Protein AF-0000000081415679 (afdb_homodimer)

pLDDT: mean 94.72, std 7.23, range [52.69, 98.81]

Radius of gyration: 20.94 Å; Cα contacts (8 Å, |Δi|>4): 548; chains: 2; bounding box: 41×68×46 Å

InterPro domains:
  IPR000182 GNAT domain [PF00583] (28-121)
  IPR000182 GNAT domain [PS51186] (3-144)
  IPR016181 Acyl-CoA N-acyltransferase [SSF55729] (1-135)

Organism: NCBI:txid198620

Structure (mmCIF, N/CA/C/O backbone):
data_AF-0000000081415679-model_v1
#
loop_
_entity.id
_entity.type
_entity.pdbx_description
1 polymer 'GNAT family N-acetyltransferase'
#
loop_
_atom_site.group_PDB
_atom_site.id
_atom_site.type_symbol
_atom_site.label_atom_id
_atom_site.label_alt_id
_atom_site.label_comp_id
_atom_site.label_asym_id
_atom_site.label_entity_id
_atom_site.label_seq_id
_atom_site.pdbx_PDB_ins_code
_atom_site.Cartn_x
_atom_site.Cartn_y
_atom_site.Cartn_z
_atom_site.occupancy
_atom_site.B_iso_or_equiv
_atom_site.auth_seq_id
_atom_site.auth_comp_id
_atom_site.auth_asym_id
_atom_site.auth_atom_id
_atom_site.pdbx_PDB_model_num
ATOM 1 N N . MET A 1 1 ? -6.77 31.5 10.938 1 64.56 1 MET A N 1
ATOM 2 C CA . MET A 1 1 ? -5.652 31.703 10.023 1 64.56 1 MET A CA 1
ATOM 3 C C . MET A 1 1 ? -5.867 30.953 8.711 1 64.56 1 MET A C 1
ATOM 5 O O . MET A 1 1 ? -6.531 29.922 8.695 1 64.56 1 MET A O 1
ATOM 9 N N . LYS A 1 2 ? -5.703 31.703 7.555 1 80.5 2 LYS A N 1
ATOM 10 C CA . LYS A 1 2 ? -6.094 31.172 6.254 1 80.5 2 LYS A CA 1
ATOM 11 C C . LYS A 1 2 ? -4.914 30.5 5.559 1 80.5 2 LYS A C 1
ATOM 13 O O . LYS A 1 2 ? -3.811 31.047 5.527 1 80.5 2 LYS A O 1
ATOM 18 N N . TRP A 1 3 ? -4.852 29.25 5.422 1 89.12 3 TRP A N 1
ATOM 19 C CA . TRP A 1 3 ? -3.83 28.547 4.652 1 89.12 3 TRP A CA 1
ATOM 20 C C . TRP A 1 3 ? -4.285 28.328 3.213 1 89.12 3 TRP A C 1
ATOM 22 O O . TRP A 1 3 ? -5.473 28.125 2.955 1 89.12 3 TRP A O 1
ATOM 32 N N . HIS A 1 4 ? -3.359 28.609 2.332 1 93 4 HIS A N 1
ATOM 33 C CA . HIS A 1 4 ? -3.58 28.25 0.934 1 93 4 HIS A CA 1
ATOM 34 C C . HIS A 1 4 ? -2.998 26.891 0.61 1 93 4 HIS A C 1
ATOM 36 O O . HIS A 1 4 ? -1.797 26.656 0.773 1 93 4 HIS A O 1
ATOM 42 N N . ILE A 1 5 ? -3.832 26 0.176 1 96.12 5 ILE A N 1
ATOM 43 C CA . ILE A 1 5 ? -3.377 24.656 -0.128 1 96.12 5 ILE A CA 1
ATOM 44 C C . ILE A 1 5 ? -3.418 24.422 -1.637 1 96.12 5 ILE A C 1
ATOM 46 O O . ILE A 1 5 ? -4.441 24.672 -2.281 1 96.12 5 ILE A O 1
ATOM 50 N N . ARG A 1 6 ? -2.348 23.938 -2.139 1 96.25 6 ARG A N 1
ATOM 51 C CA . ARG A 1 6 ? -2.215 23.688 -3.57 1 96.25 6 ARG A CA 1
ATOM 52 C C . ARG A 1 6 ? -1.336 22.469 -3.83 1 96.25 6 ARG A C 1
ATOM 54 O O . ARG A 1 6 ? -0.616 22.016 -2.939 1 96.25 6 ARG A O 1
ATOM 61 N N . GLN A 1 7 ? -1.427 21.969 -5 1 97.62 7 GLN A N 1
ATOM 62 C CA . GLN A 1 7 ? -0.516 20.906 -5.387 1 97.62 7 GLN A CA 1
ATOM 63 C C . GLN A 1 7 ? 0.936 21.375 -5.336 1 97.62 7 GLN A C 1
ATOM 65 O O . GLN A 1 7 ? 1.252 22.469 -5.785 1 97.62 7 GLN A O 1
ATOM 70 N N . ALA A 1 8 ? 1.791 20.547 -4.852 1 97.88 8 ALA A N 1
ATOM 71 C CA . ALA A 1 8 ? 3.203 20.906 -4.727 1 97.88 8 ALA A CA 1
ATOM 72 C C . ALA A 1 8 ? 3.906 20.844 -6.082 1 97.88 8 ALA A C 1
ATOM 74 O O . ALA A 1 8 ? 3.531 20.047 -6.945 1 97.88 8 ALA A O 1
ATOM 75 N N . VAL A 1 9 ? 4.875 21.703 -6.266 1 96.75 9 VAL A N 1
ATOM 76 C CA . VAL A 1 9 ? 5.742 21.672 -7.441 1 96.75 9 VAL A CA 1
ATOM 77 C C . VAL A 1 9 ? 7.188 21.453 -7.012 1 96.75 9 VAL A C 1
ATOM 79 O O . VAL A 1 9 ? 7.504 21.516 -5.82 1 96.75 9 VAL A O 1
ATOM 82 N N . LEU A 1 10 ? 8.07 21.203 -7.965 1 96.69 10 LEU A N 1
ATOM 83 C CA . LEU A 1 10 ? 9.453 20.844 -7.672 1 96.69 10 LEU A CA 1
ATOM 84 C C . LEU A 1 10 ? 10.156 21.953 -6.898 1 96.69 10 LEU A C 1
ATOM 86 O O . LEU A 1 10 ? 11.016 21.672 -6.059 1 96.69 10 LEU A O 1
ATOM 90 N N . SER A 1 11 ? 9.781 23.156 -7.105 1 95.88 11 SER A N 1
ATOM 91 C CA . SER A 1 11 ? 10.43 24.281 -6.434 1 95.88 11 SER A CA 1
ATOM 92 C C . SER A 1 11 ? 10.055 24.328 -4.953 1 95.88 11 SER A C 1
ATOM 94 O O . SER A 1 11 ? 10.688 25.047 -4.172 1 95.88 11 SER A O 1
ATOM 96 N N . ASP A 1 12 ? 9.086 23.516 -4.508 1 96.81 12 ASP A N 1
ATOM 97 C CA . ASP A 1 12 ? 8.672 23.484 -3.109 1 96.81 12 ASP A CA 1
ATOM 98 C C . ASP A 1 12 ? 9.547 22.531 -2.305 1 96.81 12 ASP A C 1
ATOM 100 O O . ASP A 1 12 ? 9.5 22.516 -1.073 1 96.81 12 ASP A O 1
ATOM 104 N N . LEU A 1 13 ? 10.367 21.734 -2.951 1 97.69 13 LEU A N 1
ATOM 105 C CA . LEU A 1 13 ? 11.008 20.578 -2.332 1 97.69 13 LEU A CA 1
ATOM 106 C C . LEU A 1 13 ? 11.867 21.016 -1.148 1 97.69 13 LEU A C 1
ATOM 108 O O . LEU A 1 13 ? 11.773 20.438 -0.063 1 97.69 13 LEU A O 1
ATOM 112 N N . GLU A 1 14 ? 12.68 22 -1.332 1 96.62 14 GLU A N 1
ATOM 113 C CA . GLU A 1 14 ? 13.555 22.422 -0.239 1 96.62 14 GLU A CA 1
ATOM 114 C C . GLU A 1 14 ? 12.742 22.859 0.979 1 96.62 14 GLU A C 1
ATOM 116 O O . GLU A 1 14 ? 13.109 22.562 2.115 1 96.62 14 GLU A O 1
ATOM 121 N N . GLY A 1 15 ? 11.68 23.547 0.789 1 96.31 15 GLY A N 1
ATOM 122 C CA . GLY A 1 15 ? 10.789 23.922 1.875 1 96.31 15 GLY A CA 1
ATOM 123 C C . GLY A 1 15 ? 10.156 22.734 2.57 1 96.31 15 GLY A C 1
ATOM 124 O O . GLY A 1 15 ? 10.047 22.719 3.797 1 96.31 15 GLY A O 1
ATOM 125 N N . LEU A 1 16 ? 9.766 21.766 1.796 1 97.94 16 LEU A N 1
ATOM 126 C CA . LEU A 1 16 ? 9.172 20.547 2.355 1 97.94 16 LEU A CA 1
ATOM 127 C C . LEU A 1 16 ? 10.18 19.797 3.205 1 97.94 16 LEU A C 1
ATOM 129 O O . LEU A 1 16 ? 9.852 19.312 4.289 1 97.94 16 LEU A O 1
ATOM 133 N N . PHE A 1 17 ? 11.43 19.734 2.711 1 97.75 17 PHE A N 1
ATOM 134 C CA . PHE A 1 17 ? 12.484 19.062 3.461 1 97.75 17 PHE A CA 1
ATOM 135 C C . PHE A 1 17 ? 12.703 19.734 4.809 1 97.75 17 PHE A C 1
ATOM 137 O O . PHE A 1 17 ? 12.922 19.062 5.816 1 97.75 17 PHE A O 1
ATOM 144 N N . ARG A 1 18 ? 12.594 21.016 4.816 1 95.88 18 ARG A N 1
ATOM 145 C CA . ARG A 1 18 ? 12.898 21.797 6.012 1 95.88 18 ARG A CA 1
ATOM 146 C C . ARG A 1 18 ? 11.828 21.594 7.082 1 95.88 18 ARG A C 1
ATOM 148 O O . ARG A 1 18 ? 12.133 21.562 8.273 1 95.88 18 ARG A O 1
ATOM 155 N N . ILE A 1 19 ? 10.641 21.438 6.652 1 96 19 ILE A N 1
ATOM 156 C CA . ILE A 1 19 ? 9.578 21.375 7.648 1 96 19 ILE A CA 1
ATOM 157 C C . ILE A 1 19 ? 9.352 19.938 8.094 1 96 19 ILE A C 1
ATOM 159 O O . ILE A 1 19 ? 8.68 19.688 9.094 1 96 19 ILE A O 1
ATOM 163 N N . ASP A 1 20 ? 9.781 18.969 7.344 1 97.19 20 ASP A N 1
ATOM 164 C CA . ASP A 1 20 ? 9.695 17.562 7.688 1 97.19 20 ASP A CA 1
ATOM 165 C C . ASP A 1 20 ? 10.859 17.141 8.578 1 97.19 20 ASP A C 1
ATOM 167 O O . ASP A 1 20 ? 11.992 17 8.109 1 97.19 20 ASP A O 1
ATOM 171 N N . SER A 1 21 ? 10.578 16.844 9.828 1 95.31 21 SER A N 1
ATOM 172 C CA . SER A 1 21 ? 11.617 16.562 10.812 1 95.31 21 SER A CA 1
ATOM 173 C C . SER A 1 21 ? 12.406 15.312 10.445 1 95.31 21 SER A C 1
ATOM 175 O O . SER A 1 21 ? 13.57 15.172 10.836 1 95.31 21 SER A O 1
ATOM 177 N N . ILE A 1 22 ? 11.82 14.383 9.688 1 95.56 22 ILE A N 1
ATOM 178 C CA . ILE A 1 22 ? 12.508 13.164 9.273 1 95.56 22 ILE A CA 1
ATOM 179 C C . ILE A 1 22 ? 13.383 13.453 8.055 1 95.56 22 ILE A C 1
ATOM 181 O O . ILE A 1 22 ? 14.539 13.031 7.996 1 95.56 22 ILE A O 1
ATOM 185 N N . ALA A 1 23 ? 12.883 14.227 7.145 1 97.31 23 ALA A N 1
ATOM 186 C CA . ALA A 1 23 ? 13.57 14.508 5.883 1 97.31 23 ALA A CA 1
ATOM 187 C C . ALA A 1 23 ? 14.844 15.32 6.117 1 97.31 23 ALA A C 1
ATOM 189 O O . ALA A 1 23 ? 15.758 15.289 5.297 1 97.31 23 ALA A O 1
ATOM 190 N N . VAL A 1 24 ? 14.867 16.031 7.18 1 96.25 24 VAL A N 1
ATOM 191 C CA . VAL A 1 24 ? 16.031 16.844 7.508 1 96.25 24 VAL A CA 1
ATOM 192 C C . VAL A 1 24 ? 17.281 15.969 7.539 1 96.25 24 VAL A C 1
ATOM 194 O O . VAL A 1 24 ? 18.359 16.375 7.086 1 96.25 24 VAL A O 1
ATOM 197 N N . ASN A 1 25 ? 17.094 14.688 7.973 1 96.44 25 ASN A N 1
ATOM 198 C CA . ASN A 1 25 ? 18.281 13.867 8.148 1 96.44 25 ASN A CA 1
ATOM 199 C C . ASN A 1 25 ? 18.156 12.523 7.434 1 96.44 25 ASN A C 1
ATOM 201 O O . ASN A 1 25 ? 19.031 11.672 7.543 1 96.44 25 ASN A O 1
ATOM 205 N N . ASP A 1 26 ? 17.141 12.281 6.723 1 97.31 26 ASP A N 1
ATOM 206 C CA . ASP A 1 26 ? 16.906 10.977 6.113 1 97.31 26 ASP A CA 1
ATOM 207 C C . ASP A 1 26 ? 16.766 11.102 4.598 1 97.31 26 ASP A C 1
ATOM 209 O O . ASP A 1 26 ? 15.711 11.492 4.09 1 97.31 26 ASP A O 1
ATOM 213 N N . PRO A 1 27 ? 17.781 10.719 3.902 1 97.5 27 PRO A N 1
ATOM 214 C CA . PRO A 1 27 ? 17.75 10.836 2.443 1 97.5 27 PRO A CA 1
ATOM 215 C C . PRO A 1 27 ? 16.641 10 1.817 1 97.5 27 PRO A C 1
ATOM 217 O O . PRO A 1 27 ? 16.109 10.344 0.754 1 97.5 27 PRO A O 1
ATOM 220 N N . GLU A 1 28 ? 16.234 8.922 2.479 1 96.44 28 GLU A N 1
ATOM 221 C CA . GLU A 1 28 ? 15.156 8.094 1.953 1 96.44 28 GLU A CA 1
ATOM 222 C C . GLU A 1 28 ? 13.82 8.836 2.012 1 96.44 28 GLU A C 1
ATOM 224 O O . GLU A 1 28 ? 13.008 8.734 1.087 1 96.44 28 GLU A O 1
ATOM 229 N N . ARG A 1 29 ? 13.664 9.508 3.074 1 97.19 29 ARG A N 1
ATOM 230 C CA . ARG A 1 29 ? 12.461 10.336 3.197 1 97.19 29 ARG A CA 1
ATOM 231 C C . ARG A 1 29 ? 12.445 11.438 2.141 1 97.19 29 ARG A C 1
ATOM 233 O O . ARG A 1 29 ? 11.406 11.703 1.534 1 97.19 29 ARG A O 1
ATOM 240 N N . ARG A 1 30 ? 13.547 12.047 1.889 1 98.19 30 ARG A N 1
ATOM 241 C CA . ARG A 1 30 ? 13.633 13.086 0.865 1 98.19 30 ARG A CA 1
ATOM 242 C C . ARG A 1 30 ? 13.297 12.523 -0.513 1 98.19 30 ARG A C 1
ATOM 244 O O . ARG A 1 30 ? 12.531 13.125 -1.266 1 98.19 30 ARG A O 1
ATOM 251 N N . ALA A 1 31 ? 13.852 11.391 -0.81 1 97.56 31 ALA A N 1
ATOM 252 C CA . ALA A 1 31 ? 13.57 10.742 -2.088 1 97.56 31 ALA A CA 1
ATOM 253 C C . ALA A 1 31 ? 12.086 10.422 -2.223 1 97.56 31 ALA A C 1
ATOM 255 O O . ALA A 1 31 ? 11.508 10.562 -3.305 1 97.56 31 ALA A O 1
ATOM 256 N N . TRP A 1 32 ? 11.562 9.992 -1.139 1 96.75 32 TRP A N 1
ATOM 257 C CA . TRP A 1 32 ? 10.141 9.664 -1.128 1 96.75 32 TRP A CA 1
ATOM 258 C C . TRP A 1 32 ? 9.289 10.898 -1.432 1 96.75 32 TRP A C 1
ATOM 260 O O . TRP A 1 32 ? 8.375 10.836 -2.256 1 96.75 32 TRP A O 1
ATOM 270 N N . ILE A 1 33 ? 9.617 11.977 -0.811 1 98.25 33 ILE A N 1
ATOM 271 C CA . ILE A 1 33 ? 8.906 13.227 -1.021 1 98.25 33 ILE A CA 1
ATOM 272 C C . ILE A 1 33 ? 9.078 13.688 -2.469 1 98.25 33 ILE A C 1
ATOM 274 O O . ILE A 1 33 ? 8.109 14.117 -3.107 1 98.25 33 ILE A O 1
ATOM 278 N N . GLU A 1 34 ? 10.203 13.602 -2.996 1 98.44 34 GLU A N 1
ATOM 279 C CA . GLU A 1 34 ? 10.477 13.977 -4.383 1 98.44 34 GLU A CA 1
ATOM 280 C C . GLU A 1 34 ? 9.594 13.18 -5.344 1 98.44 34 GLU A C 1
ATOM 282 O O . GLU A 1 34 ? 9.023 13.742 -6.281 1 98.44 34 GLU A O 1
ATOM 287 N N . ARG A 1 35 ? 9.492 11.93 -5.078 1 96.69 35 ARG A N 1
ATOM 288 C CA . ARG A 1 35 ? 8.648 11.086 -5.918 1 96.69 35 ARG A CA 1
ATOM 289 C C . ARG A 1 35 ? 7.184 11.484 -5.805 1 96.69 35 ARG A C 1
ATOM 291 O O . ARG A 1 35 ? 6.457 11.492 -6.801 1 96.69 35 ARG A O 1
ATOM 298 N N . ALA A 1 36 ? 6.797 11.789 -4.613 1 98.06 36 ALA A N 1
ATOM 299 C CA . ALA A 1 36 ? 5.41 12.203 -4.402 1 98.06 36 ALA A CA 1
ATOM 300 C C . ALA A 1 36 ? 5.098 13.484 -5.168 1 98.06 36 ALA A C 1
ATOM 302 O O . ALA A 1 36 ? 4.031 13.609 -5.777 1 98.06 36 ALA A O 1
ATOM 303 N N . VAL A 1 37 ? 6.039 14.43 -5.172 1 98.44 37 VAL A N 1
ATOM 304 C CA . VAL A 1 37 ? 5.848 15.688 -5.883 1 98.44 37 VAL A CA 1
ATOM 305 C C . VAL A 1 37 ? 5.855 15.438 -7.391 1 98.44 37 VAL A C 1
ATOM 307 O O . VAL A 1 37 ? 4.988 15.945 -8.109 1 98.44 37 VAL A O 1
ATOM 310 N N . ASP A 1 38 ? 6.762 14.594 -7.812 1 97.56 38 ASP A N 1
ATOM 311 C CA . ASP A 1 38 ? 6.918 14.305 -9.234 1 97.56 38 ASP A CA 1
ATOM 312 C C . ASP A 1 38 ? 5.684 13.602 -9.789 1 97.56 38 ASP A C 1
ATOM 314 O O . ASP A 1 38 ? 5.297 13.82 -10.938 1 97.56 38 ASP A O 1
ATOM 318 N N . SER A 1 39 ? 5.109 12.859 -8.984 1 96.31 39 SER A N 1
ATOM 319 C CA . SER A 1 39 ? 3.955 12.086 -9.43 1 96.31 39 SER A CA 1
ATOM 320 C C . SER A 1 39 ? 2.654 12.844 -9.18 1 96.31 39 SER A C 1
ATOM 322 O O . SER A 1 39 ? 1.567 12.273 -9.289 1 96.31 39 SER A O 1
ATOM 324 N N . LEU A 1 40 ? 2.758 14.094 -8.711 1 97.75 40 LEU A N 1
ATOM 325 C CA . LEU A 1 40 ? 1.621 14.977 -8.477 1 97.75 40 LEU A CA 1
ATOM 326 C C . LEU A 1 40 ? 0.745 14.438 -7.348 1 97.75 40 LEU A C 1
ATOM 328 O O . LEU A 1 40 ? -0.48 14.57 -7.391 1 97.75 40 LEU A O 1
ATOM 332 N N . ALA A 1 41 ? 1.36 13.836 -6.352 1 98.44 41 ALA A N 1
ATOM 333 C CA . ALA A 1 41 ? 0.646 13.219 -5.238 1 98.44 41 ALA A CA 1
ATOM 334 C C . ALA A 1 41 ? 0.848 14 -3.949 1 98.44 41 ALA A C 1
ATOM 336 O O . ALA A 1 41 ? 0.517 13.523 -2.861 1 98.44 41 ALA A O 1
ATOM 337 N N . CYS A 1 42 ? 1.407 15.211 -4.066 1 98.75 42 CYS A N 1
ATOM 338 C CA . CYS A 1 42 ? 1.75 16 -2.891 1 98.75 42 CYS A CA 1
ATOM 339 C C . CYS A 1 42 ? 1.071 17.375 -2.936 1 98.75 42 CYS A C 1
ATOM 341 O O . CYS A 1 42 ? 1.087 18.047 -3.969 1 98.75 42 CYS A O 1
ATOM 343 N N . TRP A 1 43 ? 0.474 17.734 -1.849 1 98.5 43 TRP A N 1
ATOM 344 C CA . TRP A 1 43 ? -0.137 19.047 -1.672 1 98.5 43 TRP A CA 1
ATOM 345 C C . TRP A 1 43 ? 0.521 19.812 -0.524 1 98.5 43 TRP A C 1
ATOM 347 O O . TRP A 1 43 ? 0.815 19.219 0.524 1 98.5 43 TRP A O 1
ATOM 357 N N . VAL A 1 44 ? 0.719 21.078 -0.741 1 98 44 VAL A N 1
ATOM 358 C CA . VAL A 1 44 ? 1.423 21.906 0.239 1 98 44 VAL A CA 1
ATOM 359 C C . VAL A 1 44 ? 0.497 23 0.752 1 98 44 VAL A C 1
ATOM 361 O O . VAL A 1 44 ? -0.269 23.578 -0.018 1 98 44 VAL A O 1
ATOM 364 N N . ALA A 1 45 ? 0.531 23.203 2.049 1 97.25 45 ALA A N 1
ATOM 365 C CA . ALA A 1 45 ? -0.139 24.328 2.689 1 97.25 45 ALA A CA 1
ATOM 366 C C . ALA A 1 45 ? 0.833 25.484 2.926 1 97.25 45 ALA A C 1
ATOM 368 O O . ALA A 1 45 ? 1.89 25.297 3.535 1 97.25 45 ALA A O 1
ATOM 369 N N . CYS A 1 46 ? 0.432 26.672 2.477 1 95.12 46 CYS A N 1
ATOM 370 C CA . CYS A 1 46 ? 1.265 27.859 2.615 1 95.12 46 CYS A CA 1
ATOM 371 C C . CYS A 1 46 ? 0.518 28.969 3.35 1 95.12 46 CYS A C 1
ATOM 373 O O . CYS A 1 46 ? -0.712 29.031 3.299 1 95.12 46 CYS A O 1
ATOM 375 N N . GLU A 1 47 ? 1.306 29.734 4.004 1 88.88 47 GLU A N 1
ATOM 376 C CA . GLU A 1 47 ? 0.724 30.953 4.562 1 88.88 47 GLU A CA 1
ATOM 377 C C . GLU A 1 47 ? 0.2 31.875 3.461 1 88.88 47 GLU A C 1
ATOM 379 O O . GLU A 1 47 ? 0.773 31.938 2.371 1 88.88 47 GLU A O 1
ATOM 384 N N . THR A 1 48 ? -0.937 32.375 3.639 1 80.88 48 THR A N 1
ATOM 385 C CA . THR A 1 48 ? -1.568 33.25 2.658 1 80.88 48 THR A CA 1
ATOM 386 C C . THR A 1 48 ? -0.736 34.531 2.441 1 80.88 48 THR A C 1
ATOM 388 O O . THR A 1 48 ? -0.927 35.25 1.457 1 80.88 48 THR A O 1
ATOM 391 N N . SER A 1 49 ? 0.241 34.688 3.264 1 68.31 49 SER A N 1
ATOM 392 C CA . SER A 1 49 ? 1.066 35.875 3.014 1 68.31 49 SER A CA 1
ATOM 393 C C . SER A 1 49 ? 1.866 35.719 1.724 1 68.31 49 SER A C 1
ATOM 395 O O . SER A 1 49 ? 1.881 34.625 1.118 1 68.31 49 SER A O 1
ATOM 397 N N . GLU A 1 50 ? 2.41 36.719 1.245 1 60.25 50 GLU A N 1
ATOM 398 C CA . GLU A 1 50 ? 3.164 36.812 -0.001 1 60.25 50 GLU A CA 1
ATOM 399 C C . GLU A 1 50 ? 4.293 35.781 -0.049 1 60.25 50 GLU A C 1
ATOM 401 O O . GLU A 1 50 ? 4.742 35.406 -1.13 1 60.25 50 GLU A O 1
ATOM 406 N N . SER A 1 51 ? 4.637 35.281 1.082 1 62.62 51 SER A N 1
ATOM 407 C CA . SER A 1 51 ? 5.863 34.5 1.113 1 62.62 51 SER A CA 1
ATOM 408 C C . SER A 1 51 ? 5.621 33.094 0.612 1 62.62 51 SER A C 1
ATOM 410 O O . SER A 1 51 ? 6.551 32.406 0.167 1 62.62 51 SER A O 1
ATOM 412 N N . GLY A 1 52 ? 4.445 32.656 0.561 1 79.31 52 GLY A N 1
ATOM 413 C CA . GLY A 1 52 ? 4.156 31.328 0.056 1 79.31 52 GLY A CA 1
ATOM 414 C C . GLY A 1 52 ? 4.941 30.25 0.761 1 79.31 52 GLY A C 1
ATOM 415 O O . GLY A 1 52 ? 5.273 29.219 0.159 1 79.31 52 GLY A O 1
ATOM 416 N N . ILE A 1 53 ? 5.383 30.484 2.084 1 84.94 53 ILE A N 1
ATOM 417 C CA . ILE A 1 53 ? 6.23 29.562 2.834 1 84.94 53 ILE A CA 1
ATOM 418 C C . ILE A 1 53 ? 5.426 28.328 3.232 1 84.94 53 ILE A C 1
ATOM 420 O O . ILE A 1 53 ? 4.355 28.453 3.836 1 84.94 53 ILE A O 1
ATOM 424 N N . PRO A 1 54 ? 5.98 27.172 2.883 1 94.62 54 PRO A N 1
ATOM 425 C CA . PRO A 1 54 ? 5.281 25.953 3.287 1 94.62 54 PRO A CA 1
ATOM 426 C C . PRO A 1 54 ? 5.211 25.781 4.801 1 94.62 54 PRO A C 1
ATOM 428 O O . PRO A 1 54 ? 6.211 25.984 5.496 1 94.62 54 PRO A O 1
ATOM 431 N N . VAL A 1 55 ? 4.086 25.453 5.332 1 95.38 55 VAL A N 1
ATOM 432 C CA . VAL A 1 55 ? 3.93 25.234 6.766 1 95.38 55 VAL A CA 1
ATOM 433 C C . VAL A 1 55 ? 3.543 23.781 7.027 1 95.38 55 VAL A C 1
ATOM 435 O O . VAL A 1 55 ? 3.566 23.328 8.172 1 95.38 55 VAL A O 1
ATOM 438 N N . GLY A 1 56 ? 3.156 23.047 6.016 1 97.44 56 GLY A N 1
ATOM 439 C CA . GLY A 1 56 ? 2.791 21.641 6.066 1 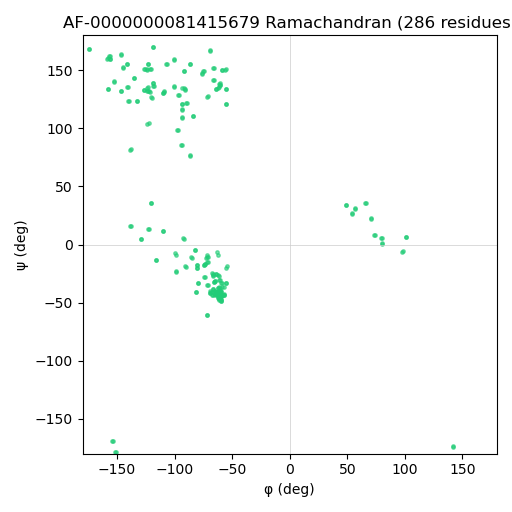97.44 56 GLY A CA 1
ATOM 440 C C . GLY A 1 56 ? 2.514 21.047 4.699 1 97.44 56 GLY A C 1
ATOM 441 O O . GLY A 1 56 ? 2.449 21.766 3.703 1 97.44 56 GLY A O 1
ATOM 442 N N . TYR A 1 57 ? 2.414 19.766 4.637 1 98.38 57 TYR A N 1
ATOM 443 C CA . TYR A 1 57 ? 2.057 19.109 3.381 1 98.38 57 TYR A CA 1
ATOM 444 C C . TYR A 1 57 ? 1.438 17.734 3.639 1 98.38 57 TYR A C 1
ATOM 446 O O . TYR A 1 57 ? 1.525 17.203 4.75 1 98.38 57 TYR A O 1
ATOM 454 N N . GLY A 1 58 ? 0.751 17.234 2.732 1 98.5 58 GLY A N 1
ATOM 455 C CA . GLY A 1 58 ? 0.149 15.906 2.717 1 98.5 58 GLY A CA 1
ATOM 456 C C . GLY A 1 58 ? 0.205 15.242 1.355 1 98.5 58 GLY A C 1
ATOM 457 O O . GLY A 1 58 ? 0.324 15.914 0.332 1 98.5 58 GLY A O 1
ATOM 458 N N . CYS A 1 59 ? 0.163 13.977 1.416 1 98.75 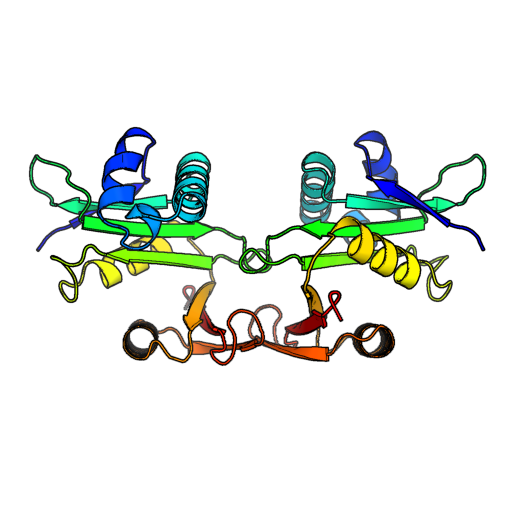59 CYS A N 1
ATOM 459 C CA . CYS A 1 59 ? 0.221 13.219 0.174 1 98.75 59 CYS A CA 1
ATOM 460 C C . CYS A 1 59 ? -1.016 12.344 0.013 1 98.75 59 CYS A C 1
ATOM 462 O O . CYS A 1 59 ? -1.638 11.945 1.002 1 98.75 59 CYS A O 1
ATOM 464 N N . LEU A 1 60 ? -1.355 12.117 -1.201 1 98.56 60 LEU A N 1
ATOM 465 C CA . LEU A 1 60 ? -2.518 11.336 -1.609 1 98.56 60 LEU A CA 1
ATOM 466 C C . LEU A 1 60 ? -2.184 10.445 -2.803 1 98.56 60 LEU A C 1
ATOM 468 O O . LEU A 1 60 ? -1.686 10.93 -3.822 1 98.56 60 LEU A O 1
ATOM 472 N N . ASP A 1 61 ? -2.396 9.133 -2.633 1 97 61 ASP A N 1
ATOM 473 C CA . ASP A 1 61 ? -2.148 8.242 -3.762 1 97 61 ASP A CA 1
ATOM 474 C C . ASP A 1 61 ? -2.998 6.98 -3.658 1 97 61 ASP A C 1
ATOM 476 O O . ASP A 1 61 ? -3.971 6.938 -2.902 1 97 61 ASP A O 1
ATOM 480 N N . LYS A 1 62 ? -2.715 6.008 -4.488 1 95.25 62 LYS A N 1
ATOM 481 C CA . LYS A 1 62 ? -3.467 4.754 -4.504 1 95.25 62 LYS A CA 1
ATOM 482 C C . LYS A 1 62 ? -2.555 3.562 -4.23 1 95.25 62 LYS A C 1
ATOM 484 O O . LYS A 1 62 ? -2.73 2.494 -4.82 1 95.25 62 LYS A O 1
ATOM 489 N N . SER A 1 63 ? -1.562 3.818 -3.35 1 94.06 63 SER A N 1
ATOM 490 C CA . SER A 1 63 ? -0.56 2.801 -3.049 1 94.06 63 SER A CA 1
ATOM 491 C C . SER A 1 63 ? -1.133 1.71 -2.15 1 94.06 63 SER A C 1
ATOM 493 O O . SER A 1 63 ? -0.545 0.635 -2.018 1 94.06 63 SER A O 1
ATOM 495 N N . PHE A 1 64 ? -2.258 2.021 -1.497 1 97.69 64 PHE A N 1
ATOM 496 C CA . PHE A 1 64 ? -2.857 1.122 -0.519 1 97.69 64 PHE A CA 1
ATOM 497 C C . PHE A 1 64 ? -3.916 0.241 -1.171 1 97.69 64 PHE A C 1
ATOM 499 O O . PHE A 1 64 ? -5.105 0.554 -1.122 1 97.69 64 PHE A O 1
ATOM 506 N N . PHE A 1 65 ? -3.535 -0.876 -1.762 1 96.44 65 PHE A N 1
ATOM 507 C CA . PHE A 1 65 ? -4.41 -1.853 -2.4 1 96.44 65 PHE A CA 1
ATOM 508 C C . PHE A 1 65 ? -5.246 -1.196 -3.492 1 96.44 65 PHE A C 1
ATOM 510 O O . PHE A 1 65 ? -6.422 -1.528 -3.666 1 96.44 65 PHE A O 1
ATOM 517 N N . GLY A 1 66 ? -4.703 -0.208 -4.094 1 93.81 66 GLY A N 1
ATOM 518 C CA . GLY A 1 66 ? -5.383 0.479 -5.184 1 93.81 66 GLY A CA 1
ATOM 519 C C . GLY A 1 66 ? -6.422 1.475 -4.703 1 93.81 66 GLY A C 1
ATOM 520 O O . GLY A 1 66 ? -7.109 2.102 -5.512 1 93.81 66 GLY A O 1
ATOM 521 N N . GLN A 1 67 ? -6.59 1.626 -3.4 1 96.62 67 GLN A N 1
ATOM 522 C CA . GLN A 1 67 ? -7.539 2.562 -2.807 1 96.62 67 GLN A CA 1
ATOM 523 C C . GLN A 1 67 ? -6.883 3.914 -2.535 1 96.62 67 GLN A C 1
ATOM 525 O O . GLN A 1 67 ? -5.664 3.994 -2.369 1 96.62 67 GLN A O 1
ATOM 530 N N . TRP A 1 68 ? -7.668 4.93 -2.619 1 97.88 68 TRP A N 1
ATOM 531 C CA . TRP A 1 68 ? -7.156 6.234 -2.211 1 97.88 68 TRP A CA 1
ATOM 532 C C . TRP A 1 68 ? -6.613 6.188 -0.786 1 97.88 68 TRP A C 1
ATOM 534 O O . TRP A 1 68 ? -7.266 5.648 0.114 1 97.88 68 TRP A O 1
ATOM 544 N N . PHE A 1 69 ? -5.473 6.73 -0.562 1 98.69 69 PHE A N 1
ATOM 545 C CA . PHE A 1 69 ? -4.734 6.605 0.689 1 98.69 69 PHE A CA 1
ATOM 546 C C . PHE A 1 69 ? -3.951 7.883 0.983 1 98.69 69 PHE A C 1
ATOM 548 O O . PHE A 1 69 ? -3.338 8.461 0.084 1 98.69 69 PHE A O 1
ATOM 555 N N . ILE A 1 70 ? -4.059 8.375 2.184 1 98.62 70 ILE A N 1
ATOM 556 C CA . ILE A 1 70 ? -3.223 9.469 2.672 1 98.62 70 ILE A CA 1
ATOM 557 C C . ILE A 1 70 ? -2.055 8.898 3.477 1 98.62 70 ILE A C 1
ATOM 559 O O . ILE A 1 70 ? -2.186 8.641 4.676 1 98.62 70 ILE A O 1
ATOM 563 N N . PRO A 1 71 ? -0.918 8.789 2.861 1 97.88 71 PRO A N 1
ATOM 564 C CA . PRO A 1 71 ? 0.208 8.133 3.527 1 97.88 71 PRO A CA 1
ATOM 565 C C . PRO A 1 71 ? 0.933 9.055 4.508 1 97.88 71 PRO A C 1
ATOM 567 O O . PRO A 1 71 ? 1.665 8.578 5.379 1 97.88 71 PRO A O 1
ATOM 570 N N . LEU A 1 72 ? 0.729 10.352 4.309 1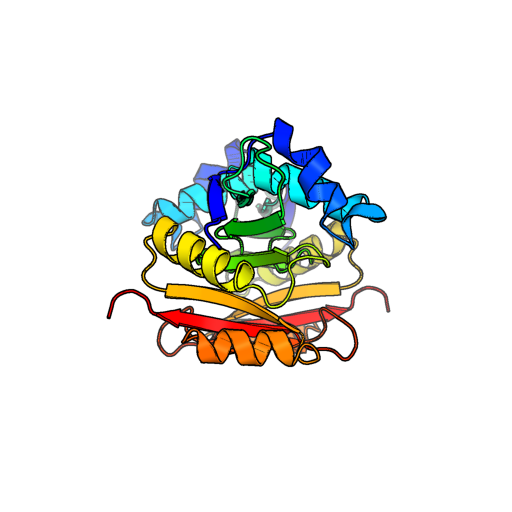 96.44 72 LEU A N 1
ATOM 571 C CA . LEU A 1 72 ? 1.561 11.25 5.098 1 96.44 72 LEU A CA 1
ATOM 572 C C . LEU A 1 72 ? 0.911 12.625 5.211 1 96.44 72 LEU A C 1
ATOM 574 O O . LEU A 1 72 ? 0.39 13.156 4.227 1 96.44 72 LEU A O 1
ATOM 578 N N . VAL A 1 73 ? 0.883 13.141 6.34 1 97.12 73 VAL A N 1
ATOM 579 C CA . VAL A 1 73 ? 0.603 14.547 6.633 1 97.12 73 VAL A CA 1
ATOM 580 C C . VAL A 1 73 ? 1.639 15.086 7.613 1 97.12 73 VAL A C 1
ATOM 582 O O . VAL A 1 73 ? 1.868 14.492 8.672 1 97.12 73 VAL A O 1
ATOM 585 N N . THR A 1 74 ? 2.268 16.109 7.203 1 97.06 74 THR A N 1
ATOM 586 C CA . THR A 1 74 ? 3.305 16.719 8.023 1 97.06 74 THR A CA 1
ATOM 587 C C . THR A 1 74 ? 3.035 18.203 8.211 1 97.06 74 THR A C 1
ATOM 589 O O . THR A 1 74 ? 2.688 18.906 7.254 1 97.06 74 THR A O 1
ATOM 592 N N . VAL A 1 75 ? 3.156 18.594 9.414 1 95.88 75 VAL A N 1
ATOM 593 C CA . VAL A 1 75 ? 3.033 20.016 9.758 1 95.88 75 VAL A CA 1
ATOM 594 C C . VAL A 1 75 ? 4.293 20.484 10.484 1 95.88 75 VAL A C 1
ATOM 596 O O . VAL A 1 75 ? 4.797 19.781 11.367 1 95.88 75 VAL A O 1
ATOM 599 N N . SER A 1 76 ? 4.762 21.625 10.07 1 95.19 76 SER A N 1
ATOM 600 C CA . SER A 1 76 ? 5.918 22.188 10.758 1 95.19 76 SER A CA 1
ATOM 601 C C . SER A 1 76 ? 5.66 22.328 12.258 1 95.19 76 SER A C 1
ATOM 603 O O . SER A 1 76 ? 4.531 22.609 12.672 1 95.19 76 SER A O 1
ATOM 605 N N . GLN A 1 77 ? 6.75 22.234 13.023 1 93.5 77 GLN A N 1
ATOM 606 C CA . GLN A 1 77 ? 6.641 22.266 14.477 1 93.5 77 GLN A CA 1
ATOM 607 C C . GLN A 1 77 ? 5.98 23.562 14.945 1 93.5 77 GLN A C 1
ATOM 609 O O . GLN A 1 77 ? 5.137 23.547 15.844 1 93.5 77 GLN A O 1
ATOM 614 N N . ALA A 1 78 ? 6.23 24.641 14.312 1 91.69 78 ALA A N 1
ATOM 615 C CA . ALA A 1 78 ? 5.766 25.969 14.703 1 91.69 78 ALA A CA 1
ATOM 616 C C . ALA A 1 78 ? 4.266 26.125 14.477 1 91.69 78 ALA A C 1
ATOM 618 O O . ALA A 1 78 ? 3.625 27 15.047 1 91.69 78 ALA A O 1
ATOM 619 N N . TYR A 1 79 ? 3.689 25.219 13.719 1 91.81 79 TYR A N 1
ATOM 620 C CA . TYR A 1 79 ? 2.297 25.406 13.32 1 91.81 79 TYR A CA 1
ATOM 621 C C . TYR A 1 79 ? 1.445 24.219 13.758 1 91.81 79 TYR A C 1
ATOM 623 O O . TYR A 1 79 ? 0.317 24.047 13.289 1 91.81 79 TYR A O 1
ATOM 631 N N . ARG A 1 80 ? 2.002 23.391 14.617 1 90.12 80 ARG A N 1
ATOM 632 C CA . ARG A 1 80 ? 1.219 22.281 15.148 1 90.12 80 ARG A CA 1
ATOM 633 C C . ARG A 1 80 ? 0.068 22.781 16.016 1 90.12 80 ARG A C 1
ATOM 635 O O . ARG A 1 80 ? 0.154 23.859 16.609 1 90.12 80 ARG A O 1
ATOM 642 N N . ARG A 1 81 ? -1.059 22.156 15.945 1 89.31 81 ARG A N 1
ATOM 643 C CA . ARG A 1 81 ? -2.27 22.469 16.703 1 89.31 81 ARG A CA 1
ATOM 644 C C . ARG A 1 81 ? -2.898 23.766 16.234 1 89.31 81 ARG A C 1
ATOM 646 O O . ARG A 1 81 ? -3.559 24.469 17.016 1 89.31 81 ARG A O 1
ATOM 653 N N . SER A 1 82 ? -2.564 24.125 14.992 1 90 82 SER A N 1
ATOM 654 C CA . SER A 1 82 ? -3.121 25.344 14.406 1 90 82 SER A CA 1
ATOM 655 C C . SER A 1 82 ? -4.297 25.031 13.484 1 90 82 SER A C 1
ATOM 657 O O . SER A 1 82 ? -4.926 25.938 12.938 1 90 82 SER A O 1
ATOM 659 N N . GLY A 1 83 ? -4.52 23.797 13.25 1 92.62 83 GLY A N 1
ATOM 660 C CA . GLY A 1 83 ? -5.609 23.391 12.383 1 92.62 83 GLY A CA 1
ATOM 661 C C . GLY A 1 83 ? -5.16 23.094 10.961 1 92.62 83 GLY A C 1
ATOM 662 O O . GLY A 1 83 ? -5.949 22.625 10.141 1 92.62 83 GLY A O 1
ATOM 663 N N . VAL A 1 84 ? -3.943 23.344 10.648 1 94.12 84 VAL A N 1
ATOM 664 C CA . VAL A 1 84 ? -3.432 23.172 9.297 1 94.12 84 VAL A CA 1
ATOM 665 C C . VAL A 1 84 ? -3.541 21.719 8.875 1 94.12 84 VAL A C 1
ATOM 667 O O . VAL A 1 84 ? -3.918 21.406 7.742 1 94.12 84 VAL A O 1
ATOM 670 N N . GLY A 1 85 ? -3.209 20.797 9.766 1 95.25 85 GLY A N 1
ATOM 671 C CA . GLY A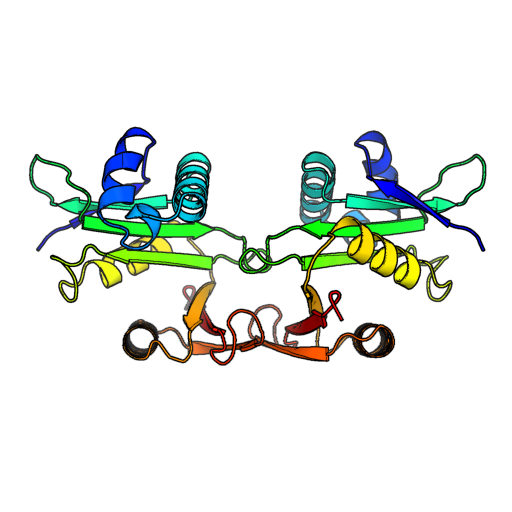 1 85 ? -3.312 19.375 9.461 1 95.25 85 GLY A CA 1
ATOM 672 C C . GLY A 1 85 ? -4.711 18.969 9.047 1 95.25 85 GLY A C 1
ATOM 673 O O . GLY A 1 85 ? -4.887 18.25 8.062 1 95.25 85 GLY A O 1
ATOM 674 N N . ARG A 1 86 ? -5.629 19.469 9.758 1 95.25 86 ARG A N 1
ATOM 675 C CA . ARG A 1 86 ? -7.027 19.188 9.453 1 95.25 86 ARG A CA 1
ATOM 676 C C . ARG A 1 86 ? -7.41 19.719 8.078 1 95.25 86 ARG A C 1
ATOM 678 O O . ARG A 1 86 ? -8.133 19.062 7.328 1 95.25 86 ARG A O 1
ATOM 685 N N . GLN A 1 87 ? -6.992 20.859 7.781 1 95.56 87 GLN A N 1
ATOM 686 C CA . GLN A 1 87 ? -7.309 21.484 6.5 1 95.56 87 GLN A CA 1
ATOM 687 C C . GLN A 1 87 ? -6.652 20.734 5.348 1 95.56 87 GLN A C 1
ATOM 689 O O . GLN A 1 87 ? -7.238 20.609 4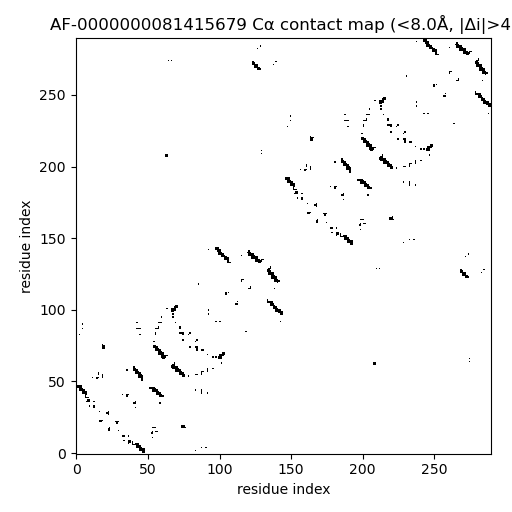.27 1 95.56 87 GLN A O 1
ATOM 694 N N . ILE A 1 88 ? -5.422 20.266 5.594 1 97 88 ILE A N 1
ATOM 695 C CA . ILE A 1 88 ? -4.742 19.469 4.574 1 97 88 ILE A CA 1
ATOM 696 C C . ILE A 1 88 ? -5.543 18.203 4.289 1 97 88 ILE A C 1
ATOM 698 O O . ILE A 1 88 ? -5.832 17.891 3.135 1 97 88 ILE A O 1
ATOM 702 N N . VAL A 1 89 ? -5.957 17.516 5.32 1 97.38 89 VAL A N 1
ATOM 703 C CA . VAL A 1 89 ? -6.711 16.281 5.168 1 97.38 89 VAL A CA 1
ATOM 704 C C . VAL A 1 89 ? -8.016 16.547 4.418 1 97.38 89 VAL A C 1
ATOM 706 O O . VAL A 1 89 ? -8.359 15.828 3.479 1 97.38 89 VAL A O 1
ATOM 709 N N . ALA A 1 90 ? -8.688 17.594 4.777 1 95.75 90 ALA A N 1
ATOM 710 C CA . ALA A 1 90 ? -9.938 17.969 4.117 1 95.75 90 ALA A CA 1
ATOM 711 C C . ALA A 1 90 ? -9.719 18.234 2.631 1 95.75 90 ALA A C 1
ATOM 713 O O . ALA A 1 90 ? -10.523 17.828 1.793 1 95.75 90 ALA A O 1
ATOM 714 N N . CYS A 1 91 ? -8.688 18.906 2.348 1 97 91 CYS A N 1
ATOM 715 C CA . CYS A 1 91 ? -8.359 19.188 0.956 1 97 91 CYS A CA 1
ATOM 716 C C . CYS A 1 91 ? -8.109 17.906 0.182 1 97 91 CYS A C 1
ATOM 718 O O . CYS A 1 91 ? -8.617 17.734 -0.928 1 97 91 CYS A O 1
ATOM 720 N N . LEU A 1 92 ? -7.301 16.984 0.788 1 98.12 92 LEU A N 1
ATOM 721 C CA . LEU A 1 92 ? -6.988 15.719 0.137 1 98.12 92 LEU A CA 1
ATOM 722 C C . LEU A 1 92 ? -8.25 14.898 -0.092 1 98.12 92 LEU A C 1
ATOM 724 O O . LEU A 1 92 ? -8.406 14.273 -1.144 1 98.12 92 LEU A O 1
ATOM 728 N N . GLU A 1 93 ? -9.164 14.93 0.817 1 97.5 93 GLU A N 1
ATOM 729 C CA . GLU A 1 93 ? -10.453 14.258 0.649 1 97.5 93 GLU A CA 1
ATOM 730 C C . GLU A 1 93 ? -11.219 14.82 -0.54 1 97.5 93 GLU A C 1
ATOM 732 O O . GLU A 1 93 ? -11.773 14.07 -1.348 1 97.5 93 GLU A O 1
ATOM 737 N N . ARG A 1 94 ? -11.234 16.047 -0.638 1 96.38 94 ARG A N 1
ATOM 738 C CA . ARG A 1 94 ? -11.984 16.719 -1.693 1 96.38 94 ARG A CA 1
ATOM 739 C C . ARG A 1 94 ? -11.383 16.438 -3.064 1 96.38 94 ARG A C 1
ATOM 741 O O . ARG A 1 94 ? -12.102 16.109 -4.008 1 96.38 94 ARG A O 1
ATOM 748 N N . VAL A 1 95 ? -10.117 16.484 -3.172 1 96.31 95 VAL A N 1
ATOM 749 C CA . VAL A 1 95 ? -9.469 16.359 -4.473 1 96.31 95 VAL A CA 1
ATOM 750 C C . VAL A 1 95 ? -9.531 14.914 -4.945 1 96.31 95 VAL A C 1
ATOM 752 O O . VAL A 1 95 ? -9.492 14.641 -6.145 1 96.31 95 VAL A O 1
ATOM 755 N N . SER A 1 96 ? -9.578 13.984 -3.994 1 96.06 96 SER A N 1
ATOM 756 C CA . SER A 1 96 ? -9.602 12.57 -4.355 1 96.06 96 SER A CA 1
ATOM 757 C C . SER A 1 96 ? -10.898 12.203 -5.07 1 96.06 96 SER A C 1
ATOM 759 O O . SER A 1 96 ? -10.953 11.219 -5.809 1 96.06 96 SER A O 1
ATOM 761 N N . CYS A 1 97 ? -11.961 12.945 -4.797 1 94.62 97 CYS A N 1
ATOM 762 C CA . CYS A 1 97 ? -13.305 12.625 -5.277 1 94.62 97 CYS A CA 1
ATOM 763 C C . CYS A 1 97 ? -13.648 11.164 -5.008 1 94.62 97 CYS A C 1
ATOM 765 O O . CYS A 1 97 ? -14.273 10.508 -5.836 1 94.62 97 CYS A O 1
ATOM 767 N N . ALA A 1 98 ? -13.18 10.633 -3.947 1 94 98 ALA A N 1
ATOM 768 C CA . ALA A 1 98 ? -13.289 9.211 -3.635 1 94 98 ALA A CA 1
ATOM 769 C C . ALA A 1 98 ? -14.602 8.906 -2.924 1 94 98 ALA A C 1
ATOM 771 O O . ALA A 1 98 ? -15.211 9.797 -2.326 1 94 98 ALA A O 1
ATOM 772 N N . GLU A 1 99 ? -15.031 7.668 -3.059 1 95.38 99 GLU A N 1
ATOM 773 C CA . GLU A 1 99 ? -16.125 7.172 -2.234 1 95.38 99 GLU A CA 1
ATOM 774 C C . GLU A 1 99 ? -15.648 6.785 -0.842 1 95.38 99 GLU A C 1
ATOM 776 O O . GLU A 1 99 ? -16.406 6.828 0.124 1 95.38 99 GLU A O 1
ATOM 781 N N . LYS A 1 100 ? -14.492 6.328 -0.781 1 97.25 100 LYS A N 1
ATOM 782 C CA . LYS A 1 100 ? -13.836 6.055 0.494 1 97.25 100 LYS A CA 1
ATOM 783 C C . LYS A 1 100 ? -12.344 6.352 0.42 1 97.25 100 LYS A C 1
ATOM 785 O O . LYS A 1 100 ? -11.734 6.258 -0.65 1 97.25 100 LYS A O 1
ATOM 790 N N . ILE A 1 101 ? -11.781 6.676 1.481 1 98.44 101 ILE A N 1
ATOM 791 C CA . ILE A 1 101 ? -10.375 7.039 1.569 1 98.44 101 ILE A CA 1
ATOM 792 C C . ILE A 1 101 ? -9.766 6.449 2.842 1 98.44 101 ILE A C 1
ATOM 794 O O . ILE A 1 101 ? -10.398 6.473 3.902 1 98.44 101 ILE A O 1
ATOM 798 N N . PHE A 1 102 ? -8.547 5.859 2.701 1 98.81 102 PHE A N 1
ATOM 799 C CA . PHE A 1 102 ? -7.863 5.219 3.82 1 98.81 102 PHE A CA 1
ATOM 800 C C . PHE A 1 102 ? -6.684 6.066 4.293 1 98.81 102 PHE A C 1
ATOM 802 O O . PHE A 1 102 ? -6.172 6.895 3.541 1 98.81 102 PHE A O 1
ATOM 809 N N . THR A 1 103 ? -6.324 5.898 5.48 1 98.69 103 THR A N 1
ATOM 810 C CA . THR A 1 103 ? -5.066 6.348 6.07 1 98.69 103 THR A CA 1
ATOM 811 C C . THR A 1 103 ? -4.656 5.434 7.223 1 98.69 103 THR A C 1
ATOM 813 O O . THR A 1 103 ? -5.266 4.383 7.441 1 98.69 103 THR A O 1
ATOM 816 N N . SER A 1 104 ? -3.52 5.797 7.844 1 98.69 104 SER A N 1
ATO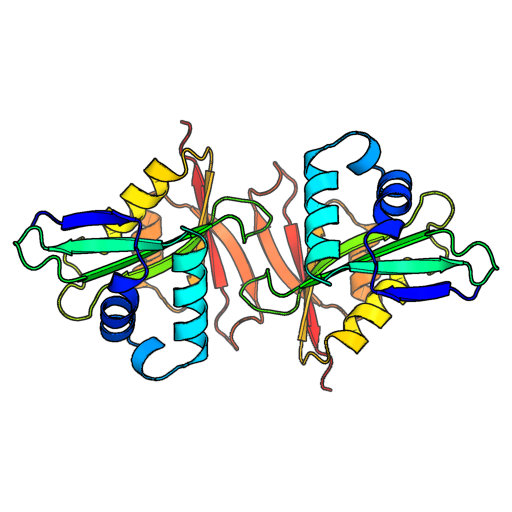M 817 C CA . SER A 1 104 ? -3.027 4.949 8.922 1 98.69 104 SER A CA 1
ATOM 818 C C . SER A 1 104 ? -2.117 5.734 9.867 1 98.69 104 SER A C 1
ATOM 820 O O . SER A 1 104 ? -1.707 6.852 9.555 1 98.69 104 SER A O 1
ATOM 822 N N . THR A 1 105 ? -1.94 5.199 10.977 1 98.06 105 THR A N 1
ATOM 823 C CA . THR A 1 105 ? -0.958 5.688 11.938 1 98.06 105 THR A CA 1
ATOM 824 C C . THR A 1 105 ? -0.571 4.59 12.922 1 98.06 105 THR A C 1
ATOM 826 O O . THR A 1 105 ? -1.319 3.631 13.117 1 98.06 105 THR A O 1
ATOM 829 N N . ASN A 1 106 ? 0.544 4.809 13.516 1 98 106 ASN A N 1
ATOM 830 C CA . ASN A 1 106 ? 0.976 3.852 14.531 1 98 106 ASN A CA 1
ATOM 831 C C . ASN A 1 106 ? 0.049 3.865 15.742 1 98 106 ASN A C 1
ATOM 833 O O . ASN A 1 106 ? -0.52 4.902 16.078 1 98 106 ASN A O 1
ATOM 837 N N . THR A 1 107 ? -0.026 2.717 16.406 1 97.75 107 THR A N 1
ATOM 838 C CA . THR A 1 107 ? -0.822 2.58 17.625 1 97.75 107 THR A CA 1
ATOM 839 C C . THR A 1 107 ? -0.343 3.555 18.688 1 97.75 107 THR A C 1
ATOM 841 O O . THR A 1 107 ? -1.147 4.082 19.469 1 97.75 107 THR A O 1
ATOM 844 N N . SER A 1 108 ? 0.944 3.838 18.703 1 97.69 108 SER A N 1
ATOM 845 C CA . SER A 1 108 ? 1.531 4.691 19.734 1 97.69 108 SER A CA 1
ATOM 846 C C . SER A 1 108 ? 1.171 6.156 19.516 1 97.69 108 SER A C 1
ATOM 848 O O . SER A 1 108 ? 1.334 6.984 20.406 1 97.69 108 SER A O 1
ATOM 850 N N . ASN A 1 109 ? 0.729 6.457 18.344 1 95.69 109 ASN A N 1
ATOM 851 C CA . ASN A 1 109 ? 0.444 7.848 18 1 95.69 109 ASN A CA 1
ATOM 852 C C . ASN A 1 109 ? -0.972 8.242 18.406 1 95.69 109 ASN A C 1
ATOM 854 O O . ASN A 1 109 ? -1.828 8.469 17.547 1 95.69 109 ASN A O 1
ATOM 858 N N . ALA A 1 110 ? -1.197 8.477 19.656 1 95.62 110 ALA A N 1
ATOM 859 C CA . ALA A 1 110 ? -2.518 8.719 20.234 1 95.62 110 ALA A CA 1
ATOM 860 C C . ALA A 1 110 ? -3.123 10.008 19.688 1 95.62 110 ALA A C 1
ATOM 862 O O . ALA A 1 110 ? -4.301 10.039 19.328 1 95.62 110 ALA A O 1
ATOM 863 N N . PRO A 1 111 ? -2.338 11.047 19.594 1 91.12 111 PRO A N 1
ATOM 864 C CA . PRO A 1 111 ? -2.92 12.281 19.062 1 91.12 111 PRO A CA 1
ATOM 865 C C . PRO A 1 111 ? -3.463 12.125 17.641 1 91.12 111 PRO A C 1
ATOM 867 O O . PRO A 1 111 ? -4.551 12.617 17.344 1 91.12 111 PRO A O 1
ATOM 870 N N . ALA A 1 112 ? -2.721 11.469 16.781 1 93.81 112 ALA A N 1
ATOM 871 C CA . ALA A 1 112 ? -3.178 11.242 15.414 1 93.81 112 ALA A CA 1
ATOM 872 C C . ALA A 1 112 ? -4.453 10.406 15.398 1 93.81 112 ALA A C 1
ATOM 874 O O . ALA A 1 112 ? -5.387 10.703 14.648 1 93.81 112 ALA A O 1
ATOM 875 N N . ARG A 1 113 ? -4.496 9.383 16.188 1 96.44 113 ARG A N 1
ATOM 876 C CA . ARG A 1 113 ? -5.668 8.516 16.234 1 96.44 113 ARG A CA 1
ATOM 877 C C . ARG A 1 113 ? -6.91 9.305 16.641 1 96.44 113 ARG A C 1
ATOM 879 O O . ARG A 1 113 ? -7.973 9.148 16.031 1 96.44 113 ARG A O 1
ATOM 886 N N . GLN A 1 114 ? -6.73 10.117 17.625 1 93.5 114 GLN A N 1
ATOM 887 C CA . GLN A 1 114 ? -7.848 10.93 18.094 1 93.5 114 GLN A CA 1
ATOM 888 C C . GLN A 1 114 ? -8.32 11.906 17.031 1 93.5 114 GLN A C 1
ATOM 890 O O . GLN A 1 114 ? -9.523 12.094 16.828 1 93.5 114 GLN A O 1
ATOM 895 N N . LEU A 1 115 ? -7.387 12.484 16.391 1 92.25 115 LEU A N 1
ATOM 896 C CA . LEU A 1 115 ? -7.707 13.422 15.312 1 92.25 115 LEU A CA 1
ATOM 897 C C . LEU A 1 115 ? -8.508 12.727 14.219 1 92.25 115 LEU A C 1
ATOM 899 O O . LEU A 1 115 ? -9.516 13.266 13.742 1 92.25 115 LEU A O 1
ATOM 903 N N . LEU A 1 116 ? -8.047 11.578 13.82 1 96.31 116 LEU A N 1
ATOM 904 C CA . LEU A 1 116 ? -8.711 10.844 12.75 1 96.31 116 LEU A CA 1
ATOM 905 C C . LEU A 1 116 ? -10.148 10.5 13.141 1 96.31 116 LEU A C 1
ATOM 907 O O . LEU A 1 116 ? -11.07 10.641 12.336 1 96.31 116 LEU A O 1
ATOM 911 N N . MET A 1 117 ? -10.289 10.102 14.344 1 95.56 117 MET A N 1
ATOM 912 C CA . MET A 1 117 ? -11.633 9.797 14.828 1 95.56 117 MET A CA 1
ATOM 913 C C . MET A 1 117 ? -12.523 11.031 14.797 1 95.56 117 MET A C 1
ATOM 915 O O . MET A 1 117 ? -13.688 10.961 14.406 1 95.56 117 MET A O 1
ATOM 919 N N . GLN A 1 118 ? -11.961 12.109 15.172 1 93.81 118 GLN A N 1
ATOM 920 C CA . GLN A 1 118 ? -12.695 13.367 15.172 1 93.81 118 GLN A CA 1
ATOM 921 C C . GLN A 1 118 ? -13.078 13.781 13.758 1 93.81 118 GLN A C 1
ATOM 923 O O . GLN A 1 118 ? -14.117 14.414 13.547 1 93.81 118 GLN A O 1
ATOM 928 N N . LEU A 1 119 ? -12.266 13.422 12.828 1 94.75 119 LEU A N 1
ATOM 929 C CA . LEU A 1 119 ? -12.492 13.789 11.438 1 94.75 119 LEU A CA 1
ATOM 930 C C . LEU A 1 119 ? -13.484 12.836 10.773 1 94.75 119 LEU A C 1
ATOM 932 O O . LEU A 1 119 ? -13.805 13 9.594 1 94.75 119 LEU A O 1
ATOM 936 N N . GLY A 1 120 ? -13.906 11.805 11.461 1 96.19 120 GLY A N 1
ATOM 937 C CA . GLY A 1 120 ? -14.93 10.906 10.938 1 96.19 120 GLY A CA 1
ATOM 938 C C . GLY A 1 120 ? -14.359 9.617 10.383 1 96.19 120 GLY A C 1
ATOM 939 O O . GLY A 1 120 ? -15.086 8.812 9.797 1 96.19 120 GLY A O 1
ATOM 940 N N . TYR A 1 121 ? -13.109 9.453 10.578 1 98.31 121 TYR A N 1
ATOM 941 C CA . TYR A 1 121 ? -12.516 8.172 10.211 1 98.31 121 TYR A CA 1
ATOM 942 C C . TYR A 1 121 ? -12.883 7.086 11.219 1 98.31 121 TYR A C 1
ATOM 944 O O . TYR A 1 121 ? -13.078 7.375 12.406 1 98.31 121 TYR A O 1
ATOM 952 N N . GLN A 1 122 ? -12.977 5.898 10.742 1 98.12 122 GLN A N 1
ATOM 953 C CA . GLN A 1 122 ? -13.234 4.762 11.617 1 98.12 122 GLN A CA 1
ATOM 954 C C . GLN A 1 122 ? -12.148 3.703 11.477 1 98.12 122 GLN A C 1
ATOM 956 O O . GLN A 1 122 ? -11.484 3.613 10.445 1 98.12 122 GLN A O 1
ATOM 961 N N . HIS A 1 123 ? -11.977 2.926 12.5 1 98.12 123 HIS A N 1
ATOM 962 C CA . HIS A 1 123 ? -11.008 1.833 12.469 1 98.12 123 HIS A CA 1
ATOM 963 C C . HIS A 1 123 ? -11.352 0.828 11.375 1 98.12 123 HIS A C 1
ATOM 965 O O . HIS A 1 123 ? -12.516 0.486 11.18 1 98.12 123 HIS A O 1
ATOM 971 N N . SER A 1 124 ? -10.289 0.429 10.695 1 98.69 124 SER A N 1
ATOM 972 C CA . SER A 1 124 ? -10.516 -0.486 9.578 1 98.69 124 SER A CA 1
ATOM 973 C C . SER A 1 124 ? -9.461 -1.588 9.547 1 98.69 124 SER A C 1
ATOM 975 O O . SER A 1 124 ? -9.219 -2.188 8.5 1 98.69 124 SER A O 1
ATOM 977 N N . GLY A 1 125 ? -8.75 -1.775 10.594 1 98.56 125 GLY A N 1
ATOM 978 C CA . GLY A 1 125 ? -7.805 -2.877 10.633 1 98.56 125 GLY A CA 1
ATOM 979 C C . GLY A 1 125 ? -6.508 -2.521 11.336 1 98.56 125 GLY A C 1
ATOM 980 O O . GLY A 1 125 ? -6.395 -1.448 11.93 1 98.56 125 GLY A O 1
ATOM 981 N N . VAL A 1 126 ? -5.582 -3.438 11.289 1 98.69 126 VAL A N 1
ATOM 982 C CA . VAL A 1 126 ? -4.277 -3.299 11.914 1 98.69 126 VAL A CA 1
ATOM 983 C C . VAL A 1 126 ? -3.244 -4.133 11.164 1 98.69 126 VAL A C 1
ATOM 985 O O . VAL A 1 126 ? -3.545 -5.242 10.711 1 98.69 126 VAL A O 1
ATOM 988 N N . VAL A 1 127 ? -2.111 -3.635 11.008 1 98.81 127 VAL A N 1
ATOM 989 C CA . VAL A 1 127 ? -0.988 -4.355 10.414 1 98.81 127 VAL A CA 1
ATOM 990 C C . VAL A 1 127 ? 0.163 -4.434 11.414 1 98.81 127 VAL A C 1
ATOM 992 O O . VAL A 1 127 ? 0.607 -3.408 11.938 1 98.81 127 VAL A O 1
ATOM 995 N N . GLU A 1 128 ? 0.6 -5.582 11.633 1 98.56 128 GLU A N 1
ATOM 996 C CA . GLU A 1 128 ? 1.719 -5.844 12.539 1 98.56 128 GLU A CA 1
ATOM 997 C C . GLU A 1 128 ? 3.012 -6.07 11.758 1 98.56 128 GLU A C 1
ATOM 999 O O . GLU A 1 128 ? 2.984 -6.293 10.547 1 98.56 128 GLU A O 1
ATOM 1004 N N . ASN A 1 129 ? 4.172 -5.891 12.461 1 98.12 129 ASN A N 1
ATOM 1005 C CA . ASN A 1 129 ? 5.5 -6.281 11.992 1 98.12 129 ASN A CA 1
ATOM 1006 C C . ASN A 1 129 ? 6.066 -5.262 11.008 1 98.12 129 ASN A C 1
ATOM 1008 O O . ASN A 1 129 ? 7.102 -5.508 10.383 1 98.12 129 ASN A O 1
ATOM 1012 N N . LEU A 1 130 ? 5.34 -4.145 10.82 1 97.62 130 LEU A N 1
ATOM 1013 C CA . LEU A 1 130 ? 5.984 -3.053 10.102 1 97.62 130 LEU A CA 1
ATOM 1014 C C . LEU A 1 130 ? 7.055 -2.391 10.961 1 97.62 130 LEU A C 1
ATOM 1016 O O . LEU A 1 130 ? 8.234 -2.379 10.594 1 97.62 130 LEU A O 1
ATOM 1020 N N . ASP A 1 131 ? 6.621 -1.875 12.055 1 95.69 131 ASP A N 1
ATOM 1021 C CA . ASP A 1 131 ? 7.496 -1.354 13.102 1 95.69 131 ASP A CA 1
ATOM 1022 C C . ASP A 1 131 ? 7.48 -2.26 14.336 1 95.69 131 ASP A C 1
ATOM 1024 O O . ASP A 1 131 ? 6.418 -2.691 14.781 1 95.69 131 ASP A O 1
ATOM 1028 N N . PRO A 1 132 ? 8.68 -2.613 14.852 1 93.88 132 PRO A N 1
ATOM 1029 C CA . PRO A 1 132 ? 8.727 -3.498 16.016 1 93.88 132 PRO A CA 1
ATOM 1030 C C . PRO A 1 132 ? 7.914 -2.965 17.203 1 93.88 132 PRO A C 1
ATOM 1032 O O . PRO A 1 132 ? 8.195 -1.874 17.703 1 93.88 132 PRO A O 1
ATOM 1035 N N . GLY A 1 133 ? 6.93 -3.738 17.641 1 95.94 133 GLY A N 1
ATOM 1036 C CA . GLY A 1 133 ? 6.184 -3.455 18.859 1 95.94 133 GLY A CA 1
ATOM 1037 C C . GLY A 1 133 ? 5.215 -2.299 18.703 1 95.94 133 GLY A C 1
ATOM 1038 O O . GLY A 1 133 ? 4.652 -1.817 19.688 1 95.94 133 GLY A O 1
ATOM 1039 N N . ASP A 1 134 ? 5.043 -1.829 17.578 1 98.06 134 ASP A N 1
ATOM 1040 C CA . ASP A 1 134 ? 4.168 -0.686 17.328 1 98.06 134 ASP A CA 1
ATOM 1041 C C . ASP A 1 134 ? 3.334 -0.887 16.062 1 98.06 134 ASP A C 1
ATOM 1043 O O . ASP A 1 134 ? 3.629 -0.302 15.023 1 98.06 134 ASP A O 1
ATOM 1047 N N . PRO A 1 135 ? 2.254 -1.601 16.141 1 98.5 135 PRO A N 1
ATOM 1048 C CA . PRO A 1 135 ? 1.402 -1.917 14.992 1 98.5 135 PRO A CA 1
ATOM 1049 C C . PRO A 1 135 ? 0.857 -0.669 14.297 1 98.5 135 PRO A C 1
ATOM 1051 O O . PRO A 1 135 ? 0.714 0.379 14.938 1 98.5 135 PRO A O 1
ATOM 1054 N N . GLU A 1 136 ? 0.646 -0.839 13.031 1 98.69 136 GLU A N 1
ATOM 1055 C CA . GLU A 1 136 ? 0.023 0.206 12.227 1 98.69 136 GLU A CA 1
ATOM 1056 C C . GLU A 1 136 ? -1.496 0.062 12.211 1 98.69 136 GLU A C 1
ATOM 1058 O O . GLU A 1 136 ? -2.023 -0.979 11.812 1 98.69 136 GLU A O 1
ATOM 1063 N N . MET A 1 137 ? -2.217 1.066 12.641 1 98.69 137 MET A N 1
ATOM 1064 C CA . MET A 1 137 ? -3.678 1.071 12.609 1 98.69 137 MET A CA 1
ATOM 1065 C C . MET A 1 137 ? -4.195 1.667 11.305 1 98.69 137 MET A C 1
ATOM 1067 O O . MET A 1 137 ? -3.725 2.721 10.867 1 98.69 137 MET A O 1
ATOM 1071 N N . ILE A 1 138 ? -5.133 0.965 10.742 1 98.81 138 ILE A N 1
ATOM 1072 C CA . ILE A 1 138 ? -5.719 1.406 9.477 1 98.81 138 ILE A CA 1
ATOM 1073 C C . ILE A 1 138 ? -7.059 2.09 9.742 1 98.81 138 ILE A C 1
ATOM 1075 O O . ILE A 1 138 ? -7.859 1.609 10.555 1 98.81 138 ILE A O 1
ATOM 1079 N N . PHE A 1 139 ? -7.281 3.209 9.094 1 98.81 139 PHE A N 1
ATOM 1080 C CA . PHE A 1 139 ? -8.531 3.951 9.203 1 98.81 139 PHE A CA 1
ATOM 1081 C C . PHE A 1 139 ? -9.141 4.191 7.828 1 98.81 139 PHE A C 1
ATOM 1083 O O . PHE A 1 139 ? -8.422 4.289 6.832 1 98.81 139 PHE A O 1
ATOM 1090 N N . VAL A 1 140 ? -10.484 4.285 7.824 1 98.62 140 VAL A N 1
ATOM 1091 C CA . VAL A 1 140 ? -11.18 4.578 6.578 1 98.62 140 VAL A CA 1
ATOM 1092 C C . VAL A 1 140 ? -12.258 5.633 6.82 1 98.62 140 VAL A C 1
ATOM 1094 O O . VAL A 1 140 ? -12.82 5.715 7.914 1 98.62 140 VAL A O 1
ATOM 1097 N N . ARG A 1 141 ? -12.438 6.445 5.957 1 98.12 141 ARG A N 1
ATOM 1098 C CA . ARG A 1 141 ? -13.57 7.363 5.926 1 98.12 141 ARG A CA 1
ATOM 1099 C C . ARG A 1 141 ? -14.383 7.188 4.648 1 98.12 141 ARG A C 1
ATOM 1101 O O . ARG A 1 141 ? -13.82 7.121 3.553 1 98.12 141 ARG A O 1
ATOM 1108 N N . PHE A 1 142 ? -15.742 7.062 4.73 1 97 142 PHE A N 1
ATOM 1109 C CA . PHE A 1 142 ? -16.656 6.977 3.602 1 97 142 PHE A CA 1
ATOM 1110 C C . PHE A 1 142 ? -17.203 8.352 3.234 1 97 142 PHE A C 1
ATOM 1112 O O . PHE A 1 142 ? -17.812 9.023 4.066 1 97 142 PHE A O 1
ATOM 1119 N N . LEU A 1 143 ? -16.922 8.852 2.078 1 93.5 143 LEU A N 1
ATOM 1120 C CA . LEU A 1 143 ? -17.188 10.227 1.669 1 93.5 143 LEU A CA 1
ATOM 1121 C C . LEU A 1 143 ? -18.469 10.305 0.849 1 93.5 143 LEU A C 1
ATOM 1123 O O . LEU A 1 143 ? -18.984 11.398 0.591 1 93.5 143 LEU A O 1
ATOM 1127 N N . GLY A 1 144 ? -19.078 9.344 0.151 1 77.81 144 GLY A N 1
ATOM 1128 C CA . GLY A 1 144 ? -20.281 9.398 -0.667 1 77.81 144 GLY A CA 1
ATOM 1129 C C . GLY A 1 144 ? -21.547 9.516 0.15 1 77.81 144 GLY A C 1
ATOM 1130 O O . GLY A 1 144 ? -22.656 9.594 -0.407 1 77.81 144 GLY A O 1
ATOM 1131 N N . ASP A 1 145 ? -21.719 9.367 1.497 1 52.69 145 ASP A N 1
ATOM 1132 C CA . ASP A 1 145 ? -23.047 9.578 2.061 1 52.69 145 ASP A CA 1
ATOM 1133 C C . ASP A 1 145 ? -23.375 11.07 2.143 1 52.69 145 ASP A C 1
ATOM 1135 O O . ASP A 1 145 ? -22.5 11.898 2.357 1 52.69 145 ASP A O 1
ATOM 1139 N N . MET B 1 1 ? 7.75 -31.484 -12.391 1 63.94 1 MET B N 1
ATOM 1140 C CA . MET B 1 1 ? 7.75 -30.672 -13.594 1 63.94 1 MET B CA 1
ATOM 1141 C C . MET B 1 1 ? 8.555 -29.391 -13.383 1 63.94 1 MET B C 1
ATOM 1143 O O . MET B 1 1 ? 8.648 -28.891 -12.258 1 63.94 1 MET B O 1
ATOM 1147 N N . LYS B 1 2 ? 9.516 -29.094 -14.375 1 81.38 2 LYS B N 1
ATOM 1148 C CA . LYS B 1 2 ? 10.492 -28.031 -14.172 1 81.38 2 LYS B CA 1
ATOM 1149 C C . LYS B 1 2 ? 9.992 -26.703 -14.758 1 81.38 2 LYS B C 1
ATOM 1151 O O . LYS B 1 2 ? 9.484 -26.672 -15.883 1 81.38 2 LYS B O 1
ATOM 1156 N N . TRP B 1 3 ? 9.648 -25.734 -14.039 1 89.25 3 TRP B N 1
ATOM 1157 C CA . TRP B 1 3 ? 9.297 -24.406 -14.523 1 89.25 3 TRP B CA 1
ATOM 1158 C C . TRP B 1 3 ? 10.516 -23.484 -14.516 1 89.25 3 TRP B C 1
ATOM 1160 O O . TRP B 1 3 ? 11.375 -23.594 -13.641 1 89.25 3 TRP B O 1
ATOM 1170 N N . HIS B 1 4 ? 10.633 -22.781 -15.617 1 93.06 4 HIS B N 1
ATOM 1171 C CA . HIS B 1 4 ? 11.625 -21.719 -15.672 1 93.06 4 HIS B CA 1
ATOM 1172 C C . HIS B 1 4 ? 11.016 -20.375 -15.289 1 93.06 4 HIS B C 1
ATOM 1174 O O . HIS B 1 4 ? 10.062 -19.906 -15.93 1 93.06 4 HIS B O 1
ATOM 1180 N N . ILE B 1 5 ? 11.547 -19.781 -14.273 1 96.19 5 ILE B N 1
ATOM 1181 C CA . ILE B 1 5 ? 11.008 -18.5 -13.812 1 96.19 5 ILE B CA 1
ATOM 1182 C C . ILE B 1 5 ? 12 -17.375 -14.109 1 96.19 5 ILE B C 1
ATOM 1184 O O . ILE B 1 5 ? 13.18 -17.484 -13.766 1 96.19 5 ILE B O 1
ATOM 1188 N N . ARG B 1 6 ? 11.508 -16.359 -14.703 1 96.25 6 ARG B N 1
ATOM 1189 C CA . ARG B 1 6 ? 12.328 -15.219 -15.086 1 96.25 6 ARG B CA 1
ATOM 1190 C C . ARG B 1 6 ? 11.531 -13.922 -14.984 1 96.25 6 ARG B C 1
ATOM 1192 O O . ARG B 1 6 ? 10.305 -13.938 -14.906 1 96.25 6 ARG B O 1
ATOM 1199 N N . GLN B 1 7 ? 12.227 -12.859 -14.984 1 97.62 7 GLN B N 1
ATOM 1200 C CA . GLN B 1 7 ? 11.555 -11.562 -15.047 1 97.62 7 GLN B CA 1
ATOM 1201 C C . GLN B 1 7 ? 10.758 -11.422 -16.344 1 97.62 7 GLN B C 1
ATOM 1203 O O . GLN B 1 7 ? 11.242 -11.781 -17.422 1 97.62 7 GLN B O 1
ATOM 1208 N N . ALA B 1 8 ? 9.602 -10.891 -16.25 1 97.88 8 ALA B N 1
ATOM 1209 C CA . ALA B 1 8 ? 8.734 -10.734 -17.406 1 97.88 8 ALA B CA 1
ATOM 1210 C C . ALA B 1 8 ? 9.195 -9.562 -18.281 1 97.88 8 ALA B C 1
ATOM 1212 O O . ALA B 1 8 ? 9.758 -8.586 -17.781 1 97.88 8 ALA B O 1
ATOM 1213 N N . VAL B 1 9 ? 9 -9.695 -19.578 1 96.81 9 VAL B N 1
ATOM 1214 C CA . VAL B 1 9 ? 9.25 -8.625 -20.531 1 96.81 9 VAL B CA 1
ATOM 1215 C C . VAL B 1 9 ? 7.957 -8.258 -21.25 1 96.81 9 VAL B C 1
ATOM 1217 O O . VAL B 1 9 ? 6.949 -8.961 -21.125 1 96.81 9 VAL B O 1
ATOM 1220 N N . LEU B 1 10 ? 7.969 -7.176 -22 1 96.75 10 LEU B N 1
ATOM 1221 C CA . LEU B 1 10 ? 6.762 -6.648 -22.625 1 96.75 10 LEU B CA 1
ATOM 1222 C C . LEU B 1 10 ? 6.156 -7.664 -23.594 1 96.75 10 LEU B C 1
ATOM 1224 O O . LEU B 1 10 ? 4.934 -7.73 -23.734 1 96.75 10 LEU B O 1
ATOM 1228 N N . SER B 1 11 ? 6.949 -8.477 -24.188 1 95.94 11 SER B N 1
ATOM 1229 C CA . SER B 1 11 ? 6.453 -9.461 -25.141 1 95.94 11 SER B CA 1
ATOM 1230 C C . SER B 1 11 ? 5.68 -10.57 -24.438 1 95.94 11 SER B C 1
ATOM 1232 O O . SER B 1 11 ? 4.98 -11.352 -25.094 1 95.94 11 SER B O 1
ATOM 1234 N N . ASP B 1 12 ? 5.723 -10.641 -23.109 1 96.88 12 ASP B N 1
ATOM 1235 C CA . ASP B 1 12 ? 5.004 -11.664 -22.344 1 96.88 12 ASP B CA 1
ATOM 1236 C C . ASP B 1 12 ? 3.562 -11.234 -22.078 1 96.88 12 ASP B C 1
ATOM 1238 O O . ASP B 1 12 ? 2.74 -12.039 -21.641 1 96.88 12 ASP B O 1
ATOM 1242 N N . LEU B 1 13 ? 3.223 -10 -22.328 1 97.69 13 LEU B N 1
ATOM 1243 C CA . LEU B 1 13 ? 1.991 -9.398 -21.828 1 97.69 13 LEU B CA 1
ATOM 1244 C C . LEU B 1 13 ? 0.771 -10.164 -22.328 1 97.69 13 LEU B C 1
ATOM 1246 O O . LEU B 1 13 ? -0.115 -10.508 -21.547 1 97.69 13 LEU B O 1
ATOM 1250 N N . GLU B 1 14 ? 0.715 -10.438 -23.594 1 96.69 14 GLU B N 1
ATOM 1251 C CA . GLU B 1 14 ? -0.45 -11.141 -24.125 1 96.69 14 GLU B CA 1
ATOM 1252 C C . GLU B 1 14 ? -0.627 -12.5 -23.469 1 96.69 14 GLU B C 1
ATOM 1254 O O . GLU B 1 14 ? -1.751 -12.914 -23.156 1 96.69 14 GLU B O 1
ATOM 1259 N N . GLY B 1 15 ? 0.41 -13.211 -23.234 1 96.31 15 GLY B N 1
ATOM 1260 C CA . GLY B 1 15 ? 0.357 -14.477 -22.531 1 96.31 15 GLY B CA 1
ATOM 1261 C C . GLY B 1 15 ? -0.125 -14.328 -21.094 1 96.31 15 GLY B C 1
ATOM 1262 O O . GLY B 1 15 ? -0.906 -15.148 -20.609 1 96.31 15 GLY B O 1
ATOM 1263 N N . LEU B 1 16 ? 0.333 -13.305 -20.422 1 97.94 16 LEU B N 1
ATOM 1264 C CA . LEU B 1 16 ? -0.09 -13.039 -19.062 1 97.94 16 LEU B CA 1
ATOM 1265 C C . LEU B 1 16 ? -1.581 -12.734 -19 1 97.94 16 LEU B C 1
ATOM 1267 O O . LEU B 1 16 ? -2.285 -13.211 -18.109 1 97.94 16 LEU B O 1
ATOM 1271 N N . PHE B 1 17 ? -2.047 -11.945 -19.984 1 97.81 17 PHE B N 1
ATOM 1272 C CA . PHE B 1 17 ? -3.467 -11.617 -20.031 1 97.81 17 PHE B CA 1
ATOM 1273 C C . PHE B 1 17 ? -4.312 -12.867 -20.188 1 97.81 17 PHE B C 1
ATOM 1275 O O . PHE B 1 17 ? -5.375 -12.992 -19.578 1 97.81 17 PHE B O 1
ATOM 1282 N N . ARG B 1 18 ? -3.811 -13.797 -20.938 1 95.94 18 ARG B N 1
ATOM 1283 C CA . ARG B 1 18 ? -4.566 -15 -21.281 1 95.94 18 ARG B CA 1
ATOM 1284 C C . ARG B 1 18 ? -4.695 -15.914 -20.062 1 95.94 18 ARG B C 1
ATOM 1286 O O . ARG B 1 18 ? -5.727 -16.562 -19.875 1 95.94 18 ARG B O 1
ATOM 1293 N N . ILE B 1 19 ? -3.695 -15.922 -19.266 1 96.06 19 ILE B N 1
ATOM 1294 C CA . ILE B 1 19 ? -3.725 -16.891 -18.188 1 96.06 19 ILE B CA 1
ATOM 1295 C C . ILE B 1 19 ? -4.379 -16.281 -16.953 1 96.06 19 ILE B C 1
ATOM 1297 O O . ILE B 1 19 ? -4.727 -16.984 -16 1 96.06 19 ILE B O 1
ATOM 1301 N N . ASP B 1 20 ? -4.461 -14.977 -16.875 1 97.19 20 ASP B N 1
ATOM 1302 C CA . ASP B 1 20 ? -5.125 -14.266 -15.781 1 97.19 20 ASP B CA 1
ATOM 1303 C C . ASP B 1 20 ? -6.625 -14.164 -16.031 1 97.19 20 ASP B C 1
ATOM 1305 O O . ASP B 1 20 ? -7.07 -13.383 -16.875 1 97.19 20 ASP B O 1
ATOM 1309 N N . SER B 1 21 ? -7.402 -14.867 -15.242 1 95.44 21 SER B N 1
ATOM 1310 C CA . SER B 1 21 ? -8.844 -14.969 -15.469 1 95.44 21 SER B CA 1
ATOM 1311 C C . SER B 1 21 ? -9.516 -13.609 -15.32 1 95.44 21 SER B C 1
ATOM 1313 O O . SER B 1 21 ? -10.57 -13.367 -15.914 1 95.44 21 SER B O 1
ATOM 1315 N N . ILE B 1 22 ? -8.945 -12.68 -14.562 1 95.56 22 ILE B N 1
ATOM 1316 C CA . ILE B 1 22 ? -9.508 -11.344 -14.375 1 95.56 22 ILE B CA 1
ATOM 1317 C C . ILE B 1 22 ? -9.125 -10.453 -15.562 1 95.56 22 ILE B C 1
ATOM 1319 O O . ILE B 1 22 ? -9.969 -9.742 -16.109 1 95.56 22 ILE B O 1
ATOM 1323 N N . ALA B 1 23 ? -7.914 -10.562 -16.016 1 97.31 23 ALA B N 1
ATOM 1324 C CA . ALA B 1 23 ? -7.387 -9.703 -17.062 1 97.31 23 ALA B CA 1
ATOM 1325 C C . ALA B 1 23 ? -8.078 -9.977 -18.391 1 97.31 23 ALA B C 1
ATOM 1327 O O . ALA B 1 23 ? -8.109 -9.117 -19.281 1 97.31 23 ALA B O 1
ATOM 1328 N N . VAL B 1 24 ? -8.594 -11.148 -18.547 1 96.25 24 VAL B N 1
ATOM 1329 C CA . VAL B 1 24 ? -9.289 -11.516 -19.766 1 96.25 24 VAL B CA 1
ATOM 1330 C C . VAL B 1 24 ? -10.406 -10.516 -20.047 1 96.25 24 VAL B C 1
ATOM 1332 O O . VAL B 1 24 ? -10.633 -10.141 -21.203 1 96.25 24 VAL B O 1
ATOM 1335 N N . ASN B 1 25 ? -11.008 -9.992 -18.953 1 96.44 25 ASN B N 1
ATOM 1336 C CA . ASN B 1 25 ? -12.172 -9.148 -19.188 1 96.44 25 ASN B CA 1
ATOM 1337 C C . ASN B 1 25 ? -12.047 -7.809 -18.453 1 96.44 25 ASN B C 1
ATOM 1339 O O . ASN B 1 25 ? -12.977 -7 -18.469 1 96.44 25 ASN B O 1
ATOM 1343 N N . ASP B 1 26 ? -10.984 -7.523 -17.828 1 97.31 26 ASP B N 1
ATOM 1344 C CA . ASP B 1 26 ? -10.859 -6.316 -17.016 1 97.31 26 ASP B CA 1
ATOM 1345 C C . ASP B 1 26 ? -9.68 -5.465 -17.469 1 97.31 26 ASP B C 1
ATOM 1347 O O . ASP B 1 26 ? -8.523 -5.766 -17.156 1 97.31 26 ASP B O 1
ATOM 1351 N N . PRO B 1 27 ? -9.969 -4.402 -18.156 1 97.5 27 PRO B N 1
ATOM 1352 C CA . PRO B 1 27 ? -8.883 -3.555 -18.672 1 97.5 27 PRO B CA 1
ATOM 1353 C C . PRO B 1 27 ? -8.031 -2.953 -17.547 1 97.5 27 PRO B C 1
ATOM 1355 O O . PRO B 1 27 ? -6.848 -2.676 -17.75 1 97.5 27 PRO B O 1
ATOM 1358 N N . GLU B 1 28 ? -8.609 -2.789 -16.375 1 96.38 28 GLU B N 1
ATOM 1359 C CA . GLU B 1 28 ? -7.836 -2.254 -15.25 1 96.38 28 GLU B CA 1
ATOM 1360 C C . GLU B 1 28 ? -6.777 -3.248 -14.789 1 96.38 28 GLU B C 1
ATOM 1362 O O . GLU B 1 28 ? -5.652 -2.857 -14.461 1 96.38 28 GLU B O 1
ATOM 1367 N N . ARG B 1 29 ? -7.184 -4.445 -14.773 1 97.25 29 ARG B N 1
ATOM 1368 C CA . ARG B 1 29 ? -6.227 -5.496 -14.445 1 97.25 29 ARG B CA 1
ATOM 1369 C C . ARG B 1 29 ? -5.113 -5.566 -15.484 1 97.25 29 ARG B C 1
ATOM 1371 O O . ARG B 1 29 ? -3.939 -5.711 -15.133 1 97.25 29 ARG B O 1
ATOM 1378 N N . ARG B 1 30 ? -5.441 -5.445 -16.719 1 98.19 30 ARG B N 1
ATOM 1379 C CA . ARG B 1 30 ? -4.434 -5.457 -17.781 1 98.19 30 ARG B CA 1
ATOM 1380 C C . ARG B 1 30 ? -3.457 -4.297 -17.609 1 98.19 30 ARG B C 1
ATOM 1382 O O . ARG B 1 30 ? -2.244 -4.484 -17.719 1 98.19 30 ARG B O 1
ATOM 1389 N N . ALA B 1 31 ? -3.977 -3.146 -17.359 1 97.62 31 ALA B N 1
ATOM 1390 C CA . ALA B 1 31 ? -3.129 -1.975 -17.156 1 97.62 31 ALA B CA 1
ATOM 1391 C C . ALA B 1 31 ? -2.199 -2.176 -15.961 1 97.62 31 ALA B C 1
ATOM 1393 O O . ALA B 1 31 ? -1.036 -1.77 -16 1 97.62 31 ALA B O 1
ATOM 1394 N N . TRP B 1 32 ? -2.766 -2.762 -14.977 1 96.69 32 TRP B N 1
ATOM 1395 C CA . TRP B 1 32 ? -1.981 -3.029 -13.781 1 96.69 32 TRP B CA 1
ATOM 1396 C C . TRP B 1 32 ? -0.813 -3.959 -14.086 1 96.69 32 TRP B C 1
ATOM 1398 O O . TRP B 1 32 ? 0.321 -3.699 -13.68 1 96.69 32 TRP B O 1
ATOM 1408 N N . ILE B 1 33 ? -1.086 -4.992 -14.812 1 98.25 33 ILE B N 1
ATOM 1409 C CA . ILE B 1 33 ? -0.059 -5.953 -15.203 1 98.25 33 ILE B CA 1
ATOM 1410 C C . ILE B 1 33 ? 0.989 -5.266 -16.078 1 98.25 33 ILE B C 1
ATOM 1412 O O . ILE B 1 33 ? 2.191 -5.473 -15.891 1 98.25 33 ILE B O 1
ATOM 1416 N N . GLU B 1 34 ? 0.602 -4.492 -16.969 1 98.44 34 GLU B N 1
ATOM 1417 C CA . GLU B 1 34 ? 1.515 -3.756 -17.844 1 98.44 34 GLU B CA 1
ATOM 1418 C C . GLU B 1 34 ? 2.471 -2.887 -17.031 1 98.44 34 GLU B C 1
ATOM 1420 O O . GLU B 1 34 ? 3.674 -2.861 -17.297 1 98.44 34 GLU B O 1
ATOM 1425 N N . ARG B 1 35 ? 1.933 -2.244 -16.062 1 96.69 35 ARG B N 1
ATOM 1426 C CA . ARG B 1 35 ? 2.762 -1.408 -15.203 1 96.69 35 ARG B CA 1
ATOM 1427 C C . ARG B 1 35 ? 3.75 -2.252 -14.406 1 96.69 35 ARG B C 1
ATOM 1429 O O . ARG B 1 35 ? 4.906 -1.86 -14.227 1 96.69 35 ARG B O 1
ATOM 1436 N N . ALA B 1 36 ? 3.275 -3.363 -13.953 1 98.06 36 ALA B N 1
ATOM 1437 C CA . ALA B 1 36 ? 4.148 -4.254 -13.195 1 98.06 36 ALA B CA 1
ATOM 1438 C C . ALA B 1 36 ? 5.316 -4.738 -14.055 1 98.06 36 ALA B C 1
ATOM 1440 O O . ALA B 1 36 ? 6.457 -4.789 -13.586 1 98.06 36 ALA B O 1
ATOM 1441 N N . VAL B 1 37 ? 5.043 -5.055 -15.32 1 98.5 37 VAL B N 1
ATOM 1442 C CA . VAL B 1 37 ? 6.082 -5.52 -16.219 1 98.5 37 VAL B CA 1
ATOM 1443 C C . VAL B 1 37 ? 7.039 -4.375 -16.547 1 98.5 37 VAL B C 1
ATOM 1445 O O . VAL B 1 37 ? 8.258 -4.543 -16.5 1 98.5 37 VAL B O 1
ATOM 1448 N N . ASP B 1 38 ? 6.461 -3.213 -16.766 1 97.62 38 ASP B N 1
ATOM 1449 C CA . ASP B 1 38 ? 7.25 -2.043 -17.141 1 97.62 38 ASP B CA 1
ATOM 1450 C C . ASP B 1 38 ? 8.18 -1.62 -16 1 97.62 38 ASP B C 1
ATOM 1452 O O . ASP B 1 38 ? 9.297 -1.155 -16.25 1 97.62 38 ASP B O 1
ATOM 1456 N N . SER B 1 39 ? 7.738 -1.838 -14.867 1 96.38 39 SER B N 1
ATOM 1457 C CA . SER B 1 39 ? 8.523 -1.415 -13.719 1 96.38 39 SER B CA 1
ATOM 1458 C C . SER B 1 39 ? 9.43 -2.537 -13.219 1 96.38 39 SER B C 1
ATOM 1460 O O . SER B 1 39 ? 10.008 -2.445 -12.133 1 96.38 39 SER B O 1
ATOM 1462 N N . LEU B 1 40 ? 9.469 -3.658 -13.953 1 97.75 40 LEU B N 1
ATOM 1463 C CA . LEU B 1 40 ? 10.32 -4.801 -13.656 1 97.75 40 LEU B CA 1
ATOM 1464 C C . LEU B 1 40 ? 9.914 -5.461 -12.344 1 97.75 40 LEU B C 1
ATOM 1466 O O . LEU B 1 40 ? 10.773 -5.941 -11.594 1 97.75 40 LEU B O 1
ATOM 1470 N N . ALA B 1 41 ? 8.641 -5.48 -12.078 1 98.44 41 ALA B N 1
ATOM 1471 C CA . ALA B 1 41 ? 8.117 -6.02 -10.82 1 98.44 41 ALA B CA 1
ATOM 1472 C C . ALA B 1 41 ? 7.363 -7.328 -11.062 1 98.44 41 ALA B C 1
ATOM 1474 O O . ALA B 1 41 ? 6.664 -7.816 -10.172 1 98.44 41 ALA B O 1
ATOM 1475 N N . CYS B 1 42 ? 7.496 -7.883 -12.266 1 98.75 42 CYS B N 1
ATOM 1476 C CA . CYS B 1 42 ? 6.73 -9.062 -12.648 1 98.75 42 CYS B CA 1
ATOM 1477 C C . CYS B 1 42 ? 7.656 -10.195 -13.078 1 98.75 42 CYS B C 1
ATOM 1479 O O . CYS B 1 42 ? 8.586 -9.984 -13.852 1 98.75 42 CYS B O 1
ATOM 1481 N N . TRP B 1 43 ? 7.398 -11.359 -12.547 1 98.5 43 TRP B N 1
ATOM 1482 C CA . TRP B 1 43 ? 8.109 -12.578 -12.914 1 98.5 43 TRP B CA 1
ATOM 1483 C C . TRP B 1 43 ? 7.152 -13.609 -13.5 1 98.5 43 TRP B C 1
ATOM 1485 O O . TRP B 1 43 ? 6.043 -13.789 -12.984 1 98.5 43 TRP B O 1
ATOM 1495 N N . VAL B 1 44 ? 7.605 -14.273 -14.539 1 98 44 VAL B N 1
ATOM 1496 C CA . VAL B 1 44 ? 6.754 -15.227 -15.234 1 98 44 VAL B CA 1
ATOM 1497 C C . VAL B 1 44 ? 7.367 -16.625 -15.156 1 98 44 VAL B C 1
ATOM 1499 O O . VAL B 1 44 ? 8.586 -16.781 -15.25 1 98 44 VAL B O 1
ATOM 1502 N N . ALA B 1 45 ? 6.523 -17.594 -14.891 1 97.31 45 ALA B N 1
ATOM 1503 C CA . ALA B 1 45 ? 6.887 -19.016 -14.953 1 97.31 45 ALA B CA 1
ATOM 1504 C C . ALA B 1 45 ? 6.496 -19.609 -16.297 1 97.31 45 ALA B C 1
ATOM 1506 O O . ALA B 1 45 ? 5.34 -19.516 -16.719 1 97.31 45 ALA B O 1
ATOM 1507 N N . CYS B 1 46 ? 7.461 -20.266 -16.938 1 95.25 46 CYS B N 1
ATOM 1508 C CA . CYS B 1 46 ? 7.238 -20.875 -18.234 1 95.25 46 CYS B CA 1
ATOM 1509 C C . CYS B 1 46 ? 7.582 -22.359 -18.203 1 95.25 46 CYS B C 1
ATOM 1511 O O . CYS B 1 46 ? 8.43 -22.797 -17.422 1 95.25 46 CYS B O 1
ATOM 1513 N N . GLU B 1 47 ? 6.879 -23.047 -19.031 1 88.81 47 GLU B N 1
ATOM 1514 C CA . GLU B 1 47 ? 7.273 -24.438 -19.25 1 88.81 47 GLU B CA 1
ATOM 1515 C C . GLU B 1 47 ? 8.68 -24.531 -19.828 1 88.81 47 GLU B C 1
ATOM 1517 O O . GLU B 1 47 ? 9.094 -23.672 -20.609 1 88.81 47 GLU B O 1
ATOM 1522 N N . THR B 1 48 ? 9.445 -25.406 -19.312 1 81.06 48 THR B N 1
ATOM 1523 C CA . THR B 1 48 ? 10.82 -25.578 -19.766 1 81.06 48 THR B CA 1
ATOM 1524 C C . THR B 1 48 ? 10.859 -26.031 -21.234 1 81.06 48 THR B C 1
ATOM 1526 O O . THR B 1 48 ? 11.914 -26 -21.875 1 81.06 48 THR B O 1
ATOM 1529 N N . SER B 1 49 ? 9.703 -26.297 -21.75 1 69 49 SER B N 1
ATOM 1530 C CA . SER B 1 49 ? 9.742 -26.656 -23.156 1 69 49 SER B CA 1
ATOM 1531 C C . SER B 1 49 ? 10.109 -25.453 -24.031 1 69 49 SER B C 1
ATOM 1533 O O . SER B 1 49 ? 10.195 -24.328 -23.531 1 69 49 SER B O 1
ATOM 1535 N N . GLU B 1 50 ? 10.414 -25.656 -25.219 1 61 50 GLU B N 1
ATOM 1536 C CA . GLU B 1 50 ? 10.852 -24.672 -26.203 1 61 50 GLU B CA 1
ATOM 1537 C C . GLU B 1 50 ? 9.844 -23.531 -26.328 1 61 50 GLU B C 1
ATOM 1539 O O . GLU B 1 50 ? 10.203 -22.422 -26.734 1 61 50 GLU B O 1
ATOM 1544 N N . SER B 1 51 ? 8.648 -23.781 -25.906 1 63.12 51 SER B N 1
ATOM 1545 C CA . SER B 1 51 ? 7.598 -22.828 -26.234 1 63.12 51 SER B CA 1
ATOM 1546 C C . SER B 1 51 ? 7.629 -21.625 -25.297 1 63.12 51 SER B C 1
ATOM 1548 O O . SER B 1 51 ? 7.141 -20.547 -25.641 1 63.12 51 SER B O 1
ATOM 1550 N N . GLY B 1 52 ? 8.25 -21.734 -24.219 1 79.62 52 GLY B N 1
ATOM 1551 C CA . GLY B 1 52 ? 8.328 -20.625 -23.297 1 79.62 52 GLY B CA 1
ATOM 1552 C C . GLY B 1 52 ? 6.973 -20.062 -22.906 1 79.62 52 GLY B C 1
ATOM 1553 O O . GLY B 1 52 ? 6.836 -18.859 -22.672 1 79.62 52 GLY B O 1
ATOM 1554 N N . ILE B 1 53 ? 5.871 -20.922 -22.953 1 85.25 53 ILE B N 1
ATOM 1555 C CA . ILE B 1 53 ? 4.5 -20.484 -22.703 1 85.25 53 ILE B CA 1
ATOM 1556 C C . ILE B 1 53 ? 4.32 -20.172 -21.219 1 85.25 53 ILE B C 1
ATOM 1558 O O . ILE B 1 53 ? 4.621 -21.016 -20.359 1 85.25 53 ILE B O 1
ATOM 1562 N N . PRO B 1 54 ? 3.816 -18.969 -20.969 1 94.75 54 PRO B N 1
ATOM 1563 C CA . PRO B 1 54 ? 3.564 -18.641 -19.562 1 94.75 54 PRO B CA 1
ATOM 1564 C C . PRO B 1 54 ? 2.504 -19.531 -18.922 1 94.75 54 PRO B C 1
ATOM 1566 O O . PRO B 1 54 ? 1.46 -19.781 -19.531 1 94.75 54 PRO B O 1
ATOM 1569 N N . VAL B 1 55 ? 2.748 -20.031 -17.766 1 95.44 55 VAL B N 1
ATOM 1570 C CA . VAL B 1 55 ? 1.785 -20.875 -17.062 1 95.44 55 VAL B CA 1
ATOM 1571 C C . VAL B 1 55 ? 1.354 -20.188 -15.766 1 95.44 55 VAL B C 1
ATOM 1573 O O . VAL B 1 55 ? 0.393 -20.609 -15.117 1 95.44 55 VAL B O 1
ATOM 1576 N N . GLY B 1 56 ? 2.049 -19.156 -15.336 1 97.5 56 GLY B N 1
ATOM 1577 C CA . GLY B 1 56 ? 1.768 -18.344 -14.156 1 97.5 56 GLY B CA 1
ATOM 1578 C C . GLY B 1 56 ? 2.689 -17.156 -14.016 1 97.5 56 GLY B C 1
ATOM 1579 O O . GLY B 1 56 ? 3.668 -17.031 -14.75 1 97.5 56 GLY B O 1
ATOM 1580 N N . TYR B 1 57 ? 2.363 -16.281 -13.141 1 98.44 57 TYR B N 1
ATOM 1581 C CA . TYR B 1 57 ? 3.238 -15.141 -12.867 1 98.44 57 TYR B CA 1
ATOM 1582 C C . TYR B 1 57 ? 2.99 -14.586 -11.477 1 98.44 57 TYR B C 1
ATOM 1584 O O . TYR B 1 57 ? 1.988 -14.914 -10.836 1 98.44 57 TYR B O 1
ATOM 1592 N N . GLY B 1 58 ? 3.889 -13.883 -10.953 1 98.56 58 GLY B N 1
ATOM 1593 C CA . GLY B 1 58 ? 3.832 -13.172 -9.688 1 98.56 58 GLY B CA 1
ATOM 1594 C C . GLY B 1 58 ? 4.512 -11.82 -9.727 1 98.56 58 GLY B C 1
ATOM 1595 O O . GLY B 1 58 ? 5.375 -11.578 -10.57 1 98.56 58 GLY B O 1
ATOM 1596 N N . CYS B 1 59 ? 4.066 -11.016 -8.867 1 98.75 59 CYS B N 1
ATOM 1597 C CA . CYS B 1 59 ? 4.633 -9.672 -8.805 1 98.75 59 CYS B CA 1
ATOM 1598 C C . CYS B 1 59 ? 5.234 -9.398 -7.434 1 98.75 59 CYS B C 1
ATOM 1600 O O . CYS B 1 59 ? 4.812 -9.984 -6.438 1 98.75 59 CYS B O 1
ATOM 1602 N N . LEU B 1 60 ? 6.211 -8.562 -7.434 1 98.56 60 LEU B N 1
ATOM 1603 C CA . LEU B 1 60 ? 6.965 -8.164 -6.25 1 98.56 60 LEU B CA 1
ATOM 1604 C C . LEU B 1 60 ? 7.277 -6.668 -6.285 1 98.56 60 LEU B C 1
ATOM 1606 O O . LEU B 1 60 ? 7.824 -6.164 -7.266 1 98.56 60 LEU B O 1
ATOM 1610 N N . ASP B 1 61 ? 6.848 -5.961 -5.23 1 97.06 61 ASP B N 1
ATOM 1611 C CA . ASP B 1 61 ? 7.164 -4.539 -5.18 1 97.06 61 ASP B CA 1
ATOM 1612 C C . ASP B 1 61 ? 7.199 -4.031 -3.738 1 97.06 61 ASP B C 1
ATOM 1614 O O . ASP B 1 61 ? 7.285 -4.828 -2.799 1 97.06 61 ASP B O 1
ATOM 1618 N N . LYS B 1 62 ? 7.254 -2.732 -3.568 1 95.25 62 LYS B N 1
ATOM 1619 C CA . LYS B 1 62 ? 7.316 -2.125 -2.242 1 95.25 62 LYS B CA 1
ATOM 1620 C C . LYS B 1 62 ? 6.133 -1.188 -2.012 1 95.25 62 LYS B C 1
ATOM 1622 O O . LYS B 1 62 ? 6.281 -0.139 -1.382 1 95.25 62 LYS B O 1
ATOM 1627 N N . SER B 1 63 ? 4.977 -1.607 -2.582 1 94.19 63 SER B N 1
ATOM 1628 C CA . SER B 1 63 ? 3.779 -0.777 -2.52 1 94.19 63 SER B CA 1
ATOM 1629 C C . SER B 1 63 ? 3.152 -0.813 -1.129 1 94.19 63 SER B C 1
ATOM 1631 O O . SER B 1 63 ? 2.309 0.023 -0.801 1 94.19 63 SER B O 1
ATOM 1633 N N . PHE B 1 64 ? 3.537 -1.817 -0.342 1 97.69 64 PHE B N 1
ATOM 1634 C CA . PHE B 1 64 ? 2.938 -2.043 0.967 1 97.69 64 PHE B CA 1
ATOM 1635 C C . PHE B 1 64 ? 3.764 -1.38 2.062 1 97.69 64 PHE B C 1
ATOM 1637 O O . PHE B 1 64 ? 4.59 -2.031 2.707 1 97.69 64 PHE B O 1
ATOM 1644 N N . PHE B 1 65 ? 3.543 -0.104 2.336 1 96.44 65 PHE B N 1
ATOM 1645 C CA . PHE B 1 65 ? 4.211 0.679 3.371 1 96.44 65 PHE B CA 1
ATOM 1646 C C . PHE B 1 65 ? 5.719 0.659 3.176 1 96.44 65 PHE B C 1
ATOM 1648 O O . PHE B 1 65 ? 6.477 0.596 4.148 1 96.44 65 PHE B O 1
ATOM 1655 N N . GLY B 1 66 ? 6.133 0.564 1.959 1 93.88 66 GLY B N 1
ATOM 1656 C CA . GLY B 1 66 ? 7.551 0.571 1.637 1 93.88 66 GLY B CA 1
ATOM 1657 C C . GLY B 1 66 ? 8.219 -0.771 1.864 1 93.88 66 GLY B C 1
ATOM 1658 O O . GLY B 1 66 ? 9.43 -0.905 1.678 1 93.88 66 GLY B O 1
ATOM 1659 N N . GLN B 1 67 ? 7.48 -1.771 2.289 1 96.62 67 GLN B N 1
ATOM 1660 C CA . GLN B 1 67 ? 7.992 -3.117 2.527 1 96.62 67 GLN B CA 1
ATOM 1661 C C . GLN B 1 67 ? 7.848 -3.988 1.282 1 96.62 67 GLN B C 1
ATOM 1663 O O . GLN B 1 67 ? 6.984 -3.734 0.438 1 96.62 67 GLN B O 1
ATOM 1668 N N . TRP B 1 68 ? 8.75 -4.906 1.144 1 97.88 68 TRP B N 1
ATOM 1669 C CA . TRP B 1 68 ? 8.586 -5.887 0.074 1 97.88 68 TRP B CA 1
ATOM 1670 C C . TRP B 1 68 ? 7.242 -6.594 0.181 1 97.88 68 TRP B C 1
ATOM 1672 O O . TRP B 1 68 ? 6.852 -7.035 1.264 1 97.88 68 TRP B O 1
ATOM 1682 N N . PHE B 1 69 ? 6.551 -6.719 -0.895 1 98.69 69 PHE B N 1
ATOM 1683 C CA . PHE B 1 69 ? 5.172 -7.191 -0.931 1 98.69 69 PHE B CA 1
ATOM 1684 C C . PHE B 1 69 ? 4.906 -7.984 -2.207 1 98.69 69 PHE B C 1
ATOM 1686 O O . PHE B 1 69 ? 5.34 -7.586 -3.291 1 98.69 69 PHE B O 1
ATOM 1693 N N . ILE B 1 70 ? 4.305 -9.125 -2.068 1 98.62 70 ILE B N 1
ATOM 1694 C CA . ILE B 1 70 ? 3.811 -9.898 -3.199 1 98.62 70 ILE B CA 1
ATOM 1695 C C . ILE B 1 70 ? 2.318 -9.641 -3.391 1 98.62 70 ILE B C 1
ATOM 1697 O O . ILE B 1 70 ? 1.481 -10.281 -2.748 1 98.62 70 ILE B O 1
ATOM 1701 N N . PRO B 1 71 ? 1.985 -8.781 -4.301 1 97.88 71 PRO B N 1
ATOM 1702 C CA . PRO B 1 71 ? 0.584 -8.375 -4.445 1 97.88 71 PRO B CA 1
ATOM 1703 C C . PRO B 1 71 ? -0.244 -9.391 -5.234 1 97.88 71 PRO B C 1
ATOM 1705 O O . PRO B 1 71 ? -1.475 -9.375 -5.156 1 97.88 71 PRO B O 1
ATOM 1708 N N . LEU B 1 72 ? 0.465 -10.211 -5.992 1 96.5 72 LEU B N 1
ATOM 1709 C CA . LEU B 1 72 ? -0.301 -11.055 -6.902 1 96.5 72 LEU B CA 1
ATOM 1710 C C . LEU B 1 72 ? 0.499 -12.289 -7.309 1 96.5 72 LEU B C 1
ATOM 1712 O O . LEU B 1 72 ? 1.692 -12.195 -7.602 1 96.5 72 LEU B O 1
ATOM 1716 N N . VAL B 1 73 ? -0.084 -13.383 -7.266 1 97.19 73 VAL B N 1
ATOM 1717 C CA . VAL B 1 73 ? 0.366 -14.625 -7.883 1 97.19 73 VAL B CA 1
ATOM 1718 C C . VAL B 1 73 ? -0.791 -15.281 -8.633 1 97.19 73 VAL B C 1
ATOM 1720 O O . VAL B 1 73 ? -1.871 -15.477 -8.078 1 97.19 73 VAL B O 1
ATOM 1723 N N . THR B 1 74 ? -0.563 -15.5 -9.859 1 97.06 74 THR B N 1
ATOM 1724 C CA . THR B 1 74 ? -1.585 -16.094 -10.719 1 97.06 74 THR B CA 1
ATOM 1725 C C . THR B 1 74 ? -1.037 -17.312 -11.438 1 97.06 74 THR B C 1
ATOM 1727 O O . THR B 1 74 ? 0.082 -17.297 -11.953 1 97.06 74 THR B O 1
ATOM 1730 N N . VAL B 1 75 ? -1.814 -18.328 -11.391 1 95.94 75 VAL B N 1
ATOM 1731 C CA . VAL B 1 75 ? -1.49 -19.547 -12.117 1 95.94 75 VAL B CA 1
ATOM 1732 C C . VAL B 1 75 ? -2.637 -19.906 -13.062 1 95.94 75 VAL B C 1
ATOM 1734 O O . VAL B 1 75 ? -3.807 -19.844 -12.68 1 95.94 75 VAL B O 1
ATOM 1737 N N . SER B 1 76 ? -2.262 -20.266 -14.25 1 95.25 76 SER B N 1
ATOM 1738 C CA . SER B 1 76 ? -3.283 -20.703 -15.203 1 95.25 76 SER B CA 1
ATOM 1739 C C . SER B 1 76 ? -4.105 -21.859 -14.633 1 95.25 76 SER B C 1
ATOM 1741 O O . SER B 1 76 ? -3.584 -22.703 -13.906 1 95.25 76 SER B O 1
ATOM 1743 N N . GLN B 1 77 ? -5.371 -21.906 -15.078 1 93.69 77 GLN B N 1
ATOM 1744 C CA . GLN B 1 77 ? -6.297 -22.922 -14.57 1 93.69 77 GLN B CA 1
ATOM 1745 C C . GLN B 1 77 ? -5.758 -24.328 -14.797 1 93.69 77 GLN B C 1
ATOM 1747 O O . GLN B 1 77 ? -5.844 -25.172 -13.914 1 93.69 77 GLN B O 1
ATOM 1752 N N . ALA B 1 78 ? -5.109 -24.562 -15.875 1 91.88 78 ALA B N 1
ATOM 1753 C CA . ALA B 1 78 ? -4.633 -25.891 -16.281 1 91.88 78 ALA B CA 1
ATOM 1754 C C . ALA B 1 78 ? -3.469 -26.344 -15.414 1 91.88 78 ALA B C 1
ATOM 1756 O O . ALA B 1 78 ? -3.154 -27.547 -15.367 1 91.88 78 ALA B O 1
ATOM 1757 N N . TYR B 1 79 ? -2.871 -25.453 -14.68 1 91.88 79 TYR B N 1
ATOM 1758 C CA . TYR B 1 79 ? -1.649 -25.781 -13.961 1 91.88 79 TYR B CA 1
ATOM 1759 C C . TYR B 1 79 ? -1.813 -25.547 -12.469 1 91.88 79 TYR B C 1
ATOM 1761 O O . TYR B 1 79 ? -0.829 -25.516 -11.727 1 91.88 79 TYR B O 1
ATOM 1769 N N . ARG B 1 80 ? -3.057 -25.359 -12.039 1 90.12 80 ARG B N 1
ATOM 1770 C CA . ARG B 1 80 ? -3.303 -25.203 -10.609 1 90.12 80 ARG B CA 1
ATOM 1771 C C . ARG B 1 80 ? -2.996 -26.5 -9.859 1 90.12 80 ARG B C 1
ATOM 1773 O O . ARG B 1 80 ? -3.096 -27.594 -10.43 1 90.12 80 ARG B O 1
ATOM 1780 N N . ARG B 1 81 ? -2.438 -26.422 -8.703 1 89.44 81 ARG B N 1
ATOM 1781 C CA . ARG B 1 81 ? -2.086 -27.531 -7.816 1 89.44 81 ARG B CA 1
ATOM 1782 C C . ARG B 1 81 ? -0.915 -28.328 -8.375 1 89.44 81 ARG B C 1
ATOM 1784 O O . ARG B 1 81 ? -0.795 -29.531 -8.125 1 89.44 81 ARG B O 1
ATOM 1791 N N . SER B 1 82 ? -0.15 -27.656 -9.234 1 90 82 SER B N 1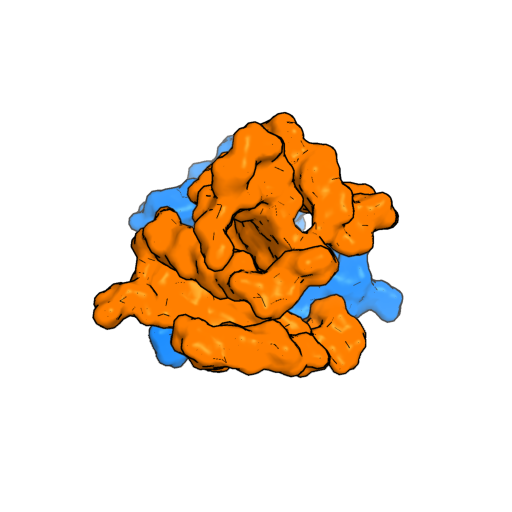
ATOM 1792 C CA . SER B 1 82 ? 1.026 -28.297 -9.828 1 90 82 SER B CA 1
ATOM 1793 C C . SER B 1 82 ? 2.299 -27.891 -9.094 1 90 82 SER B C 1
ATOM 1795 O O . SER B 1 82 ? 3.387 -28.375 -9.406 1 90 82 SER B O 1
ATOM 1797 N N . GLY B 1 83 ? 2.182 -26.953 -8.219 1 92.69 83 GLY B N 1
ATOM 1798 C CA . GLY B 1 83 ? 3.338 -26.484 -7.477 1 92.69 83 GLY B CA 1
ATOM 1799 C C . GLY B 1 83 ? 3.939 -25.219 -8.055 1 92.69 83 GLY B C 1
ATOM 1800 O O . GLY B 1 83 ? 4.844 -24.625 -7.457 1 92.69 83 GLY B O 1
ATOM 1801 N N . VAL B 1 84 ? 3.463 -24.781 -9.156 1 94.19 84 VAL B N 1
ATOM 1802 C CA . VAL B 1 84 ? 4.023 -23.609 -9.828 1 94.19 84 VAL B CA 1
ATOM 1803 C C . VAL B 1 84 ? 3.879 -22.375 -8.938 1 94.19 84 VAL B C 1
ATOM 1805 O O . VAL B 1 84 ? 4.805 -21.578 -8.836 1 94.19 84 VAL B O 1
ATOM 1808 N N . GLY B 1 85 ? 2.738 -22.219 -8.289 1 95.31 85 GLY B N 1
ATOM 1809 C CA . GLY B 1 85 ? 2.537 -21.094 -7.398 1 95.31 85 GLY B CA 1
ATOM 1810 C C . GLY B 1 85 ? 3.566 -21.016 -6.285 1 95.31 85 GLY B C 1
ATOM 1811 O O . GLY B 1 85 ? 4.121 -19.953 -6.016 1 95.31 85 GLY B O 1
ATOM 1812 N N . ARG B 1 86 ? 3.828 -22.125 -5.754 1 95.31 86 ARG B N 1
ATOM 1813 C CA . ARG B 1 86 ? 4.832 -22.219 -4.699 1 95.31 86 ARG B CA 1
ATOM 1814 C C . ARG B 1 86 ? 6.211 -21.828 -5.219 1 95.31 86 ARG B C 1
ATOM 1816 O O . ARG B 1 86 ? 6.969 -21.141 -4.535 1 95.31 86 ARG B O 1
ATOM 1823 N N . GLN B 1 87 ? 6.539 -22.266 -6.336 1 95.62 87 GLN B N 1
ATOM 1824 C CA . GLN B 1 87 ? 7.84 -21.969 -6.926 1 95.62 87 GLN B CA 1
ATOM 1825 C C . GLN B 1 87 ? 7.969 -20.484 -7.258 1 95.62 87 GLN B C 1
ATOM 1827 O O . GLN B 1 87 ? 9.047 -19.906 -7.113 1 95.62 87 GLN B O 1
ATOM 1832 N N . ILE B 1 88 ? 6.859 -19.906 -7.727 1 97.06 88 ILE B N 1
ATOM 1833 C CA . ILE B 1 88 ? 6.863 -18.469 -8.008 1 97.06 88 ILE B CA 1
ATOM 1834 C C . ILE B 1 88 ? 7.133 -17.703 -6.727 1 97.06 88 ILE B C 1
ATOM 1836 O O . ILE B 1 88 ? 8.008 -16.828 -6.688 1 97.06 88 ILE B O 1
ATOM 1840 N N . VAL B 1 89 ? 6.453 -18.047 -5.668 1 97.44 89 VAL B N 1
ATOM 1841 C CA . VAL B 1 89 ? 6.617 -17.359 -4.391 1 97.44 89 VAL B CA 1
ATOM 1842 C C . VAL B 1 89 ? 8.062 -17.5 -3.91 1 97.44 89 VAL B C 1
ATOM 1844 O O . VAL B 1 89 ? 8.688 -16.516 -3.502 1 97.44 89 VAL B O 1
ATOM 1847 N N . ALA B 1 90 ? 8.594 -18.672 -4.008 1 95.88 90 ALA B N 1
ATOM 1848 C CA . ALA B 1 90 ? 9.969 -18.922 -3.592 1 95.88 90 ALA B CA 1
ATOM 1849 C C . ALA B 1 90 ? 10.945 -18.062 -4.391 1 95.88 90 ALA B C 1
ATOM 1851 O O . ALA B 1 90 ? 11.906 -17.516 -3.834 1 95.88 90 ALA B O 1
ATOM 1852 N N . CYS B 1 91 ? 10.719 -17.984 -5.633 1 97 91 CYS B N 1
ATOM 1853 C CA . CYS B 1 91 ? 11.57 -17.172 -6.488 1 97 91 CYS B CA 1
ATOM 1854 C C . CYS B 1 91 ? 11.508 -15.703 -6.074 1 97 91 CYS B C 1
ATOM 1856 O O . CYS B 1 91 ? 12.539 -15.047 -5.965 1 97 91 CYS B O 1
ATOM 1858 N N . LEU B 1 92 ? 10.266 -15.211 -5.84 1 98.12 92 LEU B N 1
ATOM 1859 C CA . LEU B 1 92 ? 10.086 -13.82 -5.445 1 98.12 92 LEU B CA 1
ATOM 1860 C C . LEU B 1 92 ? 10.773 -13.539 -4.113 1 98.12 92 LEU B C 1
ATOM 1862 O O . LEU B 1 92 ? 11.391 -12.484 -3.934 1 98.12 92 LEU B O 1
ATOM 1866 N N . GLU B 1 93 ? 10.734 -14.453 -3.213 1 97.56 93 GLU B N 1
ATOM 1867 C CA . GLU B 1 93 ? 11.445 -14.328 -1.942 1 97.56 93 GLU B CA 1
ATOM 1868 C C . GLU B 1 93 ? 12.945 -14.203 -2.16 1 97.56 93 GLU B C 1
ATOM 1870 O O . GLU B 1 93 ? 13.602 -13.359 -1.549 1 97.56 93 GLU B O 1
ATOM 1875 N N . ARG B 1 94 ? 13.438 -14.984 -2.979 1 96.38 94 ARG B N 1
ATOM 1876 C CA . ARG B 1 94 ? 14.875 -15.016 -3.23 1 96.38 94 ARG B CA 1
ATOM 1877 C C . ARG B 1 94 ? 15.344 -13.727 -3.893 1 96.38 94 ARG B C 1
ATOM 1879 O O . ARG B 1 94 ? 16.344 -13.133 -3.48 1 96.38 94 ARG B O 1
ATOM 1886 N N . VAL B 1 95 ? 14.633 -13.258 -4.836 1 96.38 95 VAL B N 1
ATOM 1887 C CA . VAL B 1 95 ? 15.086 -12.109 -5.613 1 96.38 95 VAL B CA 1
ATOM 1888 C C . VAL B 1 95 ? 14.953 -10.836 -4.781 1 96.38 95 VAL B C 1
ATOM 1890 O O . VAL B 1 95 ? 15.664 -9.852 -5.02 1 96.38 95 VAL B O 1
ATOM 1893 N N . SER B 1 96 ? 14.008 -10.836 -3.852 1 96.06 96 SER B N 1
ATOM 1894 C CA . SER B 1 96 ? 13.789 -9.648 -3.035 1 96.06 96 SER B CA 1
ATOM 1895 C C . SER B 1 96 ? 14.984 -9.367 -2.129 1 96.06 96 SER B C 1
ATOM 1897 O O . SER B 1 96 ? 15.188 -8.234 -1.688 1 96.06 96 SER B O 1
ATOM 1899 N N . CYS B 1 97 ? 15.734 -10.414 -1.779 1 94.62 97 CYS B N 1
ATOM 1900 C CA . CYS B 1 97 ? 16.812 -10.336 -0.794 1 94.62 97 CYS B CA 1
ATOM 1901 C C . CYS B 1 97 ? 16.344 -9.633 0.474 1 94.62 97 CYS B C 1
ATOM 1903 O O . CYS B 1 97 ? 17.094 -8.867 1.077 1 94.62 97 CYS B O 1
ATOM 1905 N N . ALA B 1 98 ? 15.117 -9.805 0.829 1 94.19 98 ALA B N 1
ATOM 1906 C CA . ALA B 1 98 ? 14.492 -9.078 1.927 1 94.19 98 ALA B CA 1
ATOM 1907 C C . ALA B 1 98 ? 14.734 -9.773 3.262 1 94.19 98 ALA B C 1
ATOM 1909 O O . ALA B 1 98 ? 15.023 -10.977 3.297 1 94.19 98 ALA B O 1
ATOM 1910 N N . GLU B 1 99 ? 14.68 -8.992 4.312 1 95.5 99 GLU B N 1
ATOM 1911 C CA . GLU B 1 99 ? 14.641 -9.562 5.656 1 95.5 99 GLU B CA 1
ATOM 1912 C C . GLU B 1 99 ? 13.234 -10.039 6.016 1 95.5 99 GLU B C 1
ATOM 1914 O O . GLU B 1 99 ? 13.078 -10.953 6.824 1 95.5 99 GLU B O 1
ATOM 1919 N N . LYS B 1 100 ? 12.305 -9.383 5.535 1 97.31 100 LYS B N 1
ATOM 1920 C CA . LYS B 1 100 ? 10.914 -9.797 5.664 1 97.31 100 LYS B CA 1
ATOM 1921 C C . LYS B 1 100 ? 10.117 -9.445 4.414 1 97.31 100 LYS B C 1
ATOM 1923 O O . LYS B 1 100 ? 10.445 -8.492 3.711 1 97.31 100 LYS B O 1
ATOM 1928 N N . ILE B 1 101 ? 9.125 -10.156 4.16 1 98.44 101 ILE B N 1
ATOM 1929 C CA . ILE B 1 101 ? 8.289 -9.977 2.977 1 98.44 101 ILE B CA 1
ATOM 1930 C C . ILE B 1 101 ? 6.828 -10.195 3.344 1 98.44 101 ILE B C 1
ATOM 1932 O O . ILE B 1 101 ? 6.5 -11.109 4.102 1 98.44 101 ILE B O 1
ATOM 1936 N N . PHE B 1 102 ? 5.949 -9.289 2.838 1 98.81 102 PHE B N 1
ATOM 1937 C CA . PHE B 1 102 ? 4.523 -9.344 3.137 1 98.81 102 PHE B CA 1
ATOM 1938 C C . PHE B 1 102 ? 3.732 -9.82 1.925 1 98.81 102 PHE B C 1
ATOM 1940 O O . PHE B 1 102 ? 4.207 -9.727 0.791 1 98.81 102 PHE B O 1
ATOM 1947 N N . THR B 1 103 ? 2.629 -10.359 2.152 1 98.69 103 THR B N 1
ATOM 1948 C CA . THR B 1 103 ? 1.571 -10.609 1.181 1 98.69 103 THR B CA 1
ATOM 1949 C C . THR B 1 103 ? 0.202 -10.602 1.854 1 98.69 103 THR B C 1
ATOM 1951 O O . THR B 1 103 ? 0.085 -10.234 3.027 1 98.69 103 THR B O 1
ATOM 1954 N N . SER B 1 104 ? -0.826 -10.852 1.028 1 98.69 104 SER B N 1
ATOM 1955 C CA . SER B 1 104 ? -2.176 -10.812 1.583 1 98.69 104 SER B CA 1
ATOM 1956 C C . SER B 1 104 ? -3.143 -11.648 0.745 1 98.69 104 SER B C 1
ATOM 1958 O O . SER B 1 104 ? -2.809 -12.062 -0.366 1 98.69 104 SER B O 1
ATOM 1960 N N . THR B 1 105 ? -4.219 -11.945 1.328 1 98.06 105 THR B N 1
ATOM 1961 C CA . THR B 1 105 ? -5.34 -12.57 0.636 1 98.06 105 THR B CA 1
ATOM 1962 C C . THR B 1 105 ? -6.645 -12.336 1.396 1 98.06 105 THR B C 1
ATOM 1964 O O . THR B 1 105 ? -6.625 -12.055 2.596 1 98.06 105 THR B O 1
ATOM 1967 N N . ASN B 1 106 ? -7.688 -12.477 0.671 1 98 106 ASN B N 1
ATOM 1968 C CA . ASN B 1 106 ? -8.984 -12.344 1.316 1 98 106 ASN B CA 1
ATOM 1969 C C . ASN B 1 106 ? -9.227 -13.461 2.33 1 98 106 ASN B C 1
ATOM 1971 O O . ASN B 1 106 ? -8.75 -14.578 2.152 1 98 106 ASN B O 1
ATOM 1975 N N . THR B 1 107 ? -10.023 -13.141 3.334 1 97.75 107 THR B N 1
ATOM 1976 C CA . THR B 1 107 ? -10.398 -14.109 4.355 1 97.75 107 THR B CA 1
ATOM 1977 C C . THR B 1 107 ? -11.117 -15.305 3.73 1 97.75 107 THR B C 1
ATOM 1979 O O . THR B 1 107 ? -10.953 -16.438 4.184 1 97.75 107 THR B O 1
ATOM 1982 N N . SER B 1 108 ? -11.859 -15.062 2.664 1 97.62 108 SER B N 1
ATOM 1983 C CA . SER B 1 108 ? -12.648 -16.109 2.029 1 97.62 108 SER B CA 1
ATOM 1984 C C . SER B 1 108 ? -11.766 -17.078 1.258 1 97.62 108 SER B C 1
ATOM 1986 O O . SER B 1 108 ? -12.211 -18.172 0.89 1 97.62 108 SER B O 1
ATOM 1988 N N . ASN B 1 109 ? -10.578 -16.672 0.998 1 95.62 109 ASN B N 1
ATOM 1989 C CA . ASN B 1 109 ? -9.68 -17.5 0.184 1 95.62 109 ASN B CA 1
ATOM 1990 C C . ASN B 1 109 ? -8.922 -18.516 1.033 1 95.62 109 ASN B C 1
ATOM 1992 O O . ASN B 1 109 ? -7.711 -18.406 1.209 1 95.62 109 ASN B O 1
ATOM 1996 N N . ALA B 1 110 ? -9.562 -19.562 1.434 1 95.62 110 ALA B N 1
ATOM 1997 C CA . ALA B 1 110 ? -9.031 -20.547 2.369 1 95.62 110 ALA B CA 1
ATOM 1998 C C . ALA B 1 110 ? -7.828 -21.281 1.776 1 95.62 110 ALA B C 1
ATOM 2000 O O . ALA B 1 110 ? -6.816 -21.469 2.455 1 95.62 110 ALA B O 1
ATOM 2001 N N . PRO B 1 111 ? -7.914 -21.656 0.521 1 91.19 111 PRO B N 1
ATOM 2002 C CA . PRO B 1 111 ? -6.758 -22.344 -0.05 1 91.19 111 PRO B CA 1
ATOM 2003 C C . PRO B 1 111 ? -5.484 -21.5 -0.017 1 91.19 111 PRO B C 1
ATOM 2005 O O . PRO B 1 111 ? -4.41 -22.016 0.314 1 91.19 111 PRO B O 1
ATOM 2008 N N . ALA B 1 112 ? -5.586 -20.25 -0.377 1 93.88 112 ALA B N 1
ATOM 2009 C CA . ALA B 1 112 ? -4.422 -19.375 -0.348 1 93.88 112 ALA B CA 1
ATOM 2010 C C . ALA B 1 112 ? -3.885 -19.219 1.072 1 93.88 112 ALA B C 1
ATOM 2012 O O . ALA B 1 112 ? -2.67 -19.266 1.289 1 93.88 112 ALA B O 1
ATOM 2013 N N . ARG B 1 113 ? -4.75 -19.047 2.014 1 96.44 113 ARG B N 1
ATOM 2014 C CA . ARG B 1 113 ? -4.34 -18.891 3.406 1 96.44 113 ARG B CA 1
ATOM 2015 C C . ARG B 1 113 ? -3.562 -20.125 3.885 1 96.44 113 ARG B C 1
ATOM 2017 O O . ARG B 1 113 ? -2.518 -19.984 4.523 1 96.44 113 ARG B O 1
ATOM 2024 N N . GLN B 1 114 ? -4.074 -21.234 3.547 1 93.56 114 GLN B N 1
ATOM 2025 C CA . GLN B 1 114 ? -3.42 -22.484 3.945 1 93.56 114 GLN B CA 1
ATOM 2026 C C . GLN B 1 114 ? -2.047 -22.625 3.293 1 93.56 114 GLN B C 1
ATOM 2028 O O . GLN B 1 114 ? -1.083 -23.031 3.943 1 93.56 114 GLN B O 1
ATOM 2033 N N . LEU B 1 115 ? -2.004 -22.281 2.072 1 92.31 115 LEU B N 1
ATOM 2034 C CA . LEU B 1 115 ? -0.739 -22.328 1.346 1 92.31 115 LEU B CA 1
ATOM 2035 C C . LEU B 1 115 ? 0.299 -21.422 1.997 1 92.31 115 LEU B C 1
ATOM 2037 O O . LEU B 1 115 ? 1.447 -21.828 2.191 1 92.31 115 LEU B O 1
ATOM 2041 N N . LEU B 1 116 ? -0.109 -20.234 2.299 1 96.38 116 LEU B N 1
ATOM 2042 C CA . LEU B 1 116 ? 0.808 -19.266 2.896 1 96.38 116 LEU B CA 1
ATOM 2043 C C . LEU B 1 116 ? 1.33 -19.766 4.238 1 96.38 116 LEU B C 1
ATOM 2045 O O . LEU B 1 116 ? 2.523 -19.656 4.527 1 96.38 116 LEU B O 1
ATOM 2049 N N . MET B 1 117 ? 0.459 -20.328 4.973 1 95.62 117 MET B N 1
ATOM 2050 C CA . MET B 1 117 ? 0.875 -20.891 6.254 1 95.62 117 MET B CA 1
ATOM 2051 C C . MET B 1 117 ? 1.88 -22.016 6.055 1 95.62 117 MET B C 1
ATOM 2053 O O . MET B 1 117 ? 2.871 -22.109 6.785 1 95.62 117 MET B O 1
ATOM 2057 N N . GLN B 1 118 ? 1.621 -22.797 5.086 1 93.81 118 GLN B N 1
ATOM 2058 C CA . GLN B 1 118 ? 2.52 -23.906 4.773 1 93.81 118 GLN B CA 1
ATOM 2059 C C . GLN B 1 118 ? 3.885 -23.391 4.324 1 93.81 118 GLN B C 1
ATOM 2061 O O . GLN B 1 118 ? 4.906 -24.047 4.562 1 93.81 118 GLN B O 1
ATOM 2066 N N . LEU B 1 119 ? 3.895 -22.281 3.709 1 94.88 119 LEU B N 1
ATOM 2067 C CA . LEU B 1 119 ? 5.125 -21.703 3.184 1 94.88 119 LEU B CA 1
ATOM 2068 C C . LEU B 1 119 ? 5.891 -20.969 4.277 1 94.88 119 LEU B C 1
ATOM 2070 O O . LEU B 1 119 ? 6.969 -20.422 4.023 1 94.88 119 LEU B O 1
ATOM 2074 N N . GLY B 1 120 ? 5.34 -20.859 5.461 1 96.25 120 GLY B N 1
ATOM 2075 C CA . GLY B 1 120 ? 6.047 -20.25 6.582 1 96.25 120 GLY B CA 1
ATOM 2076 C C . GLY B 1 120 ? 5.625 -18.812 6.852 1 96.25 120 GLY B C 1
ATOM 2077 O O . GLY B 1 120 ? 6.227 -18.141 7.68 1 96.25 120 GLY B O 1
ATOM 2078 N N . TYR B 1 121 ? 4.637 -18.406 6.152 1 98.31 121 TYR B N 1
ATOM 2079 C CA . TYR B 1 121 ? 4.078 -17.094 6.457 1 98.31 121 TYR B CA 1
ATOM 2080 C C . TYR B 1 121 ? 3.246 -17.141 7.734 1 98.31 121 TYR B C 1
ATOM 2082 O O . TYR B 1 121 ? 2.652 -18.172 8.062 1 98.31 121 TYR B O 1
ATOM 2090 N N . GLN B 1 122 ? 3.234 -16.047 8.422 1 98.12 122 GLN B N 1
ATOM 2091 C CA . GLN B 1 122 ? 2.408 -15.922 9.617 1 98.12 122 GLN B CA 1
ATOM 2092 C C . GLN B 1 122 ? 1.448 -14.742 9.508 1 98.12 122 GLN B C 1
ATOM 2094 O O . GLN B 1 122 ? 1.714 -13.789 8.773 1 98.12 122 GLN B O 1
ATOM 2099 N N . HIS B 1 123 ? 0.369 -14.82 10.227 1 98.12 123 HIS B N 1
ATOM 2100 C CA . HIS B 1 123 ? -0.599 -13.727 10.258 1 98.12 123 HIS B CA 1
ATOM 2101 C C . HIS B 1 123 ? 0.033 -12.445 10.789 1 98.12 123 HIS B C 1
ATOM 2103 O O . HIS B 1 123 ? 0.802 -12.484 11.75 1 98.12 123 HIS B O 1
ATOM 2109 N N . SER B 1 124 ? -0.313 -11.375 10.109 1 98.69 124 SER B N 1
ATOM 2110 C CA . SER B 1 124 ? 0.289 -10.102 10.5 1 98.69 124 SER B CA 1
ATOM 2111 C C . SER B 1 124 ? -0.735 -8.977 10.477 1 98.69 124 SER B C 1
ATOM 2113 O O . SER B 1 124 ? -0.373 -7.805 10.352 1 98.69 124 SER B O 1
ATOM 2115 N N . GLY B 1 125 ? -1.975 -9.281 10.445 1 98.56 125 GLY B N 1
ATOM 2116 C CA . GLY B 1 125 ? -2.984 -8.234 10.516 1 98.56 125 GLY B CA 1
ATOM 2117 C C . GLY B 1 125 ? -4.176 -8.492 9.617 1 98.56 125 GLY B C 1
ATOM 2118 O O . GLY B 1 125 ? -4.301 -9.578 9.039 1 98.56 125 GLY B O 1
ATOM 2119 N N . VAL B 1 126 ? -5.035 -7.523 9.555 1 98.69 126 VAL B N 1
ATOM 2120 C CA . VAL B 1 126 ? -6.258 -7.586 8.758 1 98.69 126 VAL B CA 1
ATOM 2121 C C . VAL B 1 126 ? -6.68 -6.176 8.352 1 98.69 126 VAL B C 1
ATOM 2123 O O . VAL B 1 126 ? -6.555 -5.23 9.141 1 98.69 126 VAL B O 1
ATOM 2126 N N . VAL B 1 127 ? -7.121 -6.023 7.195 1 98.81 127 VAL B N 1
ATOM 2127 C CA . VAL B 1 127 ? -7.676 -4.766 6.699 1 98.81 127 VAL B CA 1
ATOM 2128 C C . VAL B 1 127 ? -9.125 -4.973 6.27 1 98.81 127 VAL B C 1
ATOM 2130 O O . VAL B 1 127 ? -9.422 -5.855 5.461 1 98.81 127 VAL B O 1
ATOM 2133 N N . GLU B 1 128 ? -9.953 -4.188 6.793 1 98.56 128 GLU B N 1
ATOM 2134 C CA . GLU B 1 128 ? -11.375 -4.219 6.473 1 98.56 128 GLU B CA 1
ATOM 2135 C C . GLU B 1 128 ? -11.742 -3.115 5.484 1 98.56 128 GLU B C 1
ATOM 2137 O O . GLU B 1 128 ? -10.969 -2.184 5.27 1 98.56 128 GLU B O 1
ATOM 2142 N N . ASN B 1 129 ? -12.906 -3.295 4.773 1 98.12 129 ASN B N 1
ATOM 2143 C CA . ASN B 1 129 ? -13.562 -2.277 3.963 1 98.12 129 ASN B CA 1
ATOM 2144 C C . ASN B 1 129 ? -12.891 -2.131 2.598 1 98.12 129 ASN B C 1
ATOM 2146 O O . ASN B 1 129 ? -13.211 -1.21 1.844 1 98.12 129 ASN B O 1
ATOM 2150 N N . LEU B 1 130 ? -11.914 -3.016 2.324 1 97.62 130 LEU B N 1
ATOM 2151 C CA . LEU B 1 130 ? -11.453 -3.072 0.941 1 97.62 130 LEU B CA 1
ATOM 2152 C C . LEU B 1 130 ? -12.508 -3.713 0.044 1 97.62 130 LEU B C 1
ATOM 2154 O O . LEU B 1 130 ? -13 -3.078 -0.89 1 97.62 130 LEU B O 1
ATOM 2158 N N . ASP B 1 131 ? -12.812 -4.934 0.361 1 95.69 131 ASP B N 1
ATOM 2159 C CA . ASP B 1 131 ? -13.922 -5.668 -0.248 1 95.69 131 ASP B CA 1
ATOM 2160 C C . ASP B 1 131 ? -15.062 -5.852 0.743 1 95.69 131 ASP B C 1
ATOM 2162 O O . ASP B 1 131 ? -14.844 -6.215 1.899 1 95.69 131 ASP B O 1
ATOM 2166 N N . PRO B 1 132 ? -16.312 -5.543 0.313 1 93.88 132 PRO B N 1
ATOM 2167 C CA . PRO B 1 132 ? -17.453 -5.684 1.23 1 93.88 132 PRO B CA 1
ATOM 2168 C C . PRO B 1 132 ? -17.562 -7.09 1.812 1 93.88 132 PRO B C 1
ATOM 2170 O O . PRO B 1 132 ? -17.719 -8.062 1.065 1 93.88 132 PRO B O 1
ATOM 2173 N N . GLY B 1 133 ? -17.5 -7.18 3.131 1 95.94 133 GLY B N 1
ATOM 2174 C CA . GLY B 1 133 ? -17.766 -8.414 3.848 1 95.94 133 GLY B CA 1
ATOM 2175 C C . GLY B 1 133 ? -16.656 -9.438 3.713 1 95.94 133 GLY B C 1
ATOM 2176 O O . GLY B 1 133 ? -16.812 -10.594 4.102 1 95.94 133 GLY B O 1
ATOM 2177 N N . ASP B 1 134 ? -15.609 -9.078 3.162 1 98.06 134 ASP B N 1
ATOM 2178 C CA . ASP B 1 134 ? -14.5 -10 2.945 1 98.06 134 ASP B CA 1
ATOM 2179 C C . ASP B 1 134 ? -13.156 -9.328 3.246 1 98.06 134 ASP B C 1
ATOM 2181 O O . ASP B 1 134 ? -12.43 -8.945 2.328 1 98.06 134 ASP B O 1
ATOM 2185 N N . PRO B 1 135 ? -12.758 -9.25 4.484 1 98.5 135 PRO B N 1
ATOM 2186 C CA . PRO B 1 135 ? -11.531 -8.578 4.914 1 98.5 135 PRO B CA 1
ATOM 2187 C C . PRO B 1 135 ? -10.281 -9.164 4.262 1 98.5 135 PRO B C 1
ATOM 2189 O O . PRO B 1 135 ? -10.266 -10.336 3.879 1 98.5 135 PRO B O 1
ATOM 2192 N N . GLU B 1 136 ? -9.328 -8.297 4.109 1 98.69 136 GLU B N 1
ATOM 2193 C CA . GLU B 1 136 ? -8.016 -8.695 3.609 1 98.69 136 GLU B CA 1
ATOM 2194 C C . GLU B 1 136 ? -7.094 -9.109 4.75 1 98.69 136 GLU B C 1
ATOM 2196 O O . GLU B 1 136 ? -6.84 -8.32 5.664 1 98.69 136 GLU B O 1
ATOM 2201 N N . MET B 1 137 ? -6.59 -10.312 4.727 1 98.69 137 MET B N 1
ATOM 2202 C CA . MET B 1 137 ? -5.641 -10.789 5.727 1 98.69 137 MET B CA 1
ATOM 2203 C C . MET B 1 137 ? -4.207 -10.531 5.285 1 98.69 137 MET B C 1
ATOM 2205 O O . MET B 1 137 ? -3.844 -10.812 4.141 1 98.69 137 MET B O 1
ATOM 2209 N N . ILE B 1 138 ? -3.455 -10.016 6.203 1 98.81 138 ILE B N 1
ATOM 2210 C CA . ILE B 1 138 ? -2.059 -9.703 5.922 1 98.81 138 ILE B CA 1
ATOM 2211 C C . ILE B 1 138 ? -1.156 -10.797 6.484 1 98.81 138 ILE B C 1
ATOM 2213 O O . ILE B 1 138 ? -1.368 -11.266 7.605 1 98.81 138 ILE B O 1
ATOM 2217 N N . PHE B 1 139 ? -0.182 -11.195 5.719 1 98.81 139 PHE B N 1
ATOM 2218 C CA . PHE B 1 139 ? 0.79 -12.203 6.133 1 98.81 139 PHE B CA 1
ATOM 2219 C C . PHE B 1 139 ? 2.213 -11.68 5.961 1 98.81 139 PHE B C 1
ATOM 2221 O O . PHE B 1 139 ? 2.477 -10.859 5.086 1 98.81 139 PHE B O 1
ATOM 2228 N N . VAL B 1 140 ? 3.104 -12.203 6.824 1 98.69 140 VAL B N 1
ATOM 2229 C CA . VAL B 1 140 ? 4.512 -11.828 6.723 1 98.69 140 VAL B CA 1
ATOM 2230 C C . VAL B 1 140 ? 5.383 -13.078 6.855 1 98.69 140 VAL B C 1
ATOM 2232 O O . VAL B 1 140 ? 5.012 -14.031 7.535 1 98.69 140 VAL B O 1
ATOM 2235 N N . ARG B 1 141 ? 6.371 -13.117 6.18 1 98.19 141 ARG B N 1
ATOM 2236 C CA . ARG B 1 141 ? 7.426 -14.109 6.355 1 98.19 141 ARG B CA 1
ATOM 2237 C C . ARG B 1 141 ? 8.766 -13.438 6.629 1 98.19 141 ARG B C 1
ATOM 2239 O O . ARG B 1 141 ? 9.148 -12.492 5.934 1 98.19 141 ARG B O 1
ATOM 2246 N N . PHE B 1 142 ? 9.539 -13.883 7.672 1 97.06 142 PHE B N 1
ATOM 2247 C CA . PHE B 1 142 ? 10.875 -13.414 8.008 1 97.06 142 PHE B CA 1
ATOM 2248 C C . PHE B 1 142 ? 11.938 -14.297 7.367 1 97.06 142 PHE B C 1
ATOM 2250 O O . PHE B 1 142 ? 11.984 -15.5 7.621 1 97.06 142 PHE B O 1
ATOM 2257 N N . LEU B 1 143 ? 12.734 -13.781 6.48 1 93.69 143 LEU B N 1
ATOM 2258 C CA . LEU B 1 143 ? 13.648 -14.539 5.645 1 93.69 143 LEU B CA 1
ATOM 2259 C C . LEU B 1 143 ? 15.062 -14.516 6.219 1 93.69 143 LEU B C 1
ATOM 2261 O O . LEU B 1 143 ? 15.93 -15.266 5.777 1 93.69 143 LEU B O 1
ATOM 2265 N N . GLY B 1 144 ? 15.609 -13.617 7.035 1 77.75 144 GLY B N 1
ATOM 2266 C CA . GLY B 1 144 ? 16.953 -13.547 7.566 1 77.75 144 GLY B CA 1
ATOM 2267 C C . GLY B 1 144 ? 17.25 -14.602 8.617 1 77.75 144 GLY B C 1
ATOM 2268 O O . GLY B 1 144 ? 18.359 -14.68 9.141 1 77.75 144 GLY B O 1
ATOM 2269 N N . ASP B 1 145 ? 16.375 -15.422 9.227 1 52.94 145 ASP B N 1
ATOM 2270 C CA . ASP B 1 145 ? 16.906 -16.406 10.172 1 52.94 145 ASP B CA 1
ATOM 2271 C C . ASP B 1 145 ? 17.516 -17.594 9.438 1 52.94 145 ASP B C 1
ATOM 2273 O O . ASP B 1 145 ? 17.062 -17.969 8.352 1 52.94 145 ASP B O 1
#

Foldseek 3Di:
DDKDKDFDAPVCLVLACVQDPCSVPDVVVSVVVNVQSVVSFKMFIADPPPVRRTQKMWGWDLPPVRFIETEDITGGPVCPPVCVSVVRVVVNVVVVVDQKYKYKDWPPCVVVVVVCVVSAWDWDDWAPDPDPPIIITMIMHGDPD/DDKDKDFDAPVCLVLACVQDPCSVPPVVVSVVVNVQSVVSFKMFIADPDPVRRTQKMWGWDLPDVRFIETEDITGGPVCPPVCVSVVRVVVNVVVVVDQKYKYKDWPVCVVVVVVCVVSAWDWDDWAPDPDPPIIITMIMHGDPD

Secondary structure (DSSP, 8-state):
--EEEEE--GGGHHHHHHH-TTTTT-HHHHHHHHHHHHTT-EEEEEESSTT--EEEEEEEEEEETTEEEEEEEEE-GGGTTSSHHHHHHHHHHHHHT-SEEEEEEETT-HHHHHHHHHTT-EEEEEE-SSSTT-PEEEEEEE---/--EEEEE--GGGHHHHHHH-TTTTT-HHHHHHHHHHHHTT-EEEEEESSTT--EEEEEEEEEEETTEEEEEEEEE-GGGTTSSHHHHHHHHHHHHHT-SEEEEEEETT-HHHHHHHHHTT-EEEEEE-SSSTT-PEEEEEEE---

Nearest PDB structures (foldseek):
  3bln-assembly1_A-2  TM=9.204E-01  e=5.533E-14  Bacillus cereus ATCC 10987
  7mx2-assembly1_A  TM=7.982E-01  e=4.184E-08  Homo sapiens
  7rb3-assembly1_A  TM=7.521E-01  e=7.280E-08  Homo sapiens
  3fnc-assembly1_B  TM=7.467E-01  e=3.700E-08  Listeria innocua Clip11262
  4m85-assembly4_D  TM=7.373E-01  e=2.224E-05  Staphylococcus aureus subsp. aureus Mu50

Solvent-accessible surfac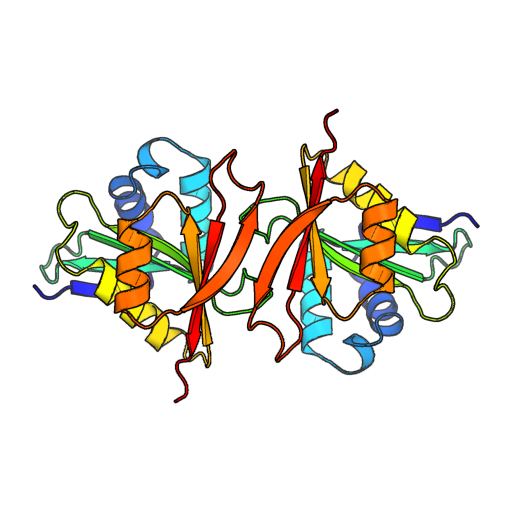e area (backbone atoms only — not comparable to full-atom values): 15721 Å² total; per-residue (Å²): 135,69,67,44,70,44,75,38,51,80,87,44,47,68,48,52,33,68,43,31,80,60,31,67,77,28,69,66,50,42,52,50,50,52,50,31,31,73,68,67,24,23,34,31,30,15,44,68,54,92,74,58,50,62,47,29,38,33,33,49,45,47,56,56,90,68,33,45,24,40,86,45,75,47,55,16,81,92,47,59,95,66,54,56,67,59,53,47,52,52,49,52,53,59,75,61,71,45,56,47,41,32,38,65,45,45,64,82,42,54,70,59,55,51,49,41,46,73,73,58,33,38,85,25,39,38,38,46,80,77,42,88,94,38,37,36,33,30,29,36,32,74,59,71,120,136,68,68,44,72,43,74,37,53,80,87,45,47,69,49,51,34,69,42,31,80,60,31,67,78,28,69,67,50,42,53,50,50,51,49,32,32,73,67,66,24,24,35,31,29,16,46,69,54,93,75,55,49,62,46,30,35,33,32,50,44,47,57,57,89,69,33,45,25,40,86,45,74,46,56,17,81,92,47,59,94,66,53,55,66,59,52,48,52,52,48,52,52,58,75,61,72,45,57,48,41,34,38,65,45,44,65,81,42,54,69,60,54,52,50,41,46,73,73,60,34,39,85,25,39,37,38,47,79,79,40,88,97,37,36,35,34,30,30,36,31,74,58,72,120

Sequence (290 aa):
MKWHIRQAVLSDLEGLFRIDSIAVNDPERRAWIERAVDSLACWVACETSESGIPVGYGCLDKSFFGQWFIPLVTVSQAYRRSGVGRQIVACLERVSCAEKIFTSTNTSNAPARQLLMQLGYQHSGVVENLDPGDPEMIFVRFLGDMKWHIRQAVLSDLEGLFRIDSIAVNDPERRAWIERAVDSLACWVACETSESGIPVGYGCLDKSFFGQWFIPLVTVSQAYRRSGVGRQIVACLERVSCAEKIFTSTNTSNAPARQLLMQLGYQHSGVVENLDPGDPEMIFVRFLGD